Protein AF-A0A4D7C8R8-F1 (afdb_monomer)

Sequence (177 aa):
MAETTAHTQTPHAAHPAFLGLDAGGWVSFGMLALIGIMLWQKVPAAINKALDGKIARIRASLDEAERLRREAELLKLEMETRAADAKTQAERIVAHARQEAADMVAAAQADLDALLARRTAAAEGRISAAERAAEAEVRAQVVDVAVAAVKSVLSGPGTDQDRLTAQAIGDVDTRLH

Foldseek 3Di:
DDDDPDDDDDPDDFDDDDPNDTPVRVVVVVVVVVVVVCVVVVVVVVVVVVVVVVVVVVV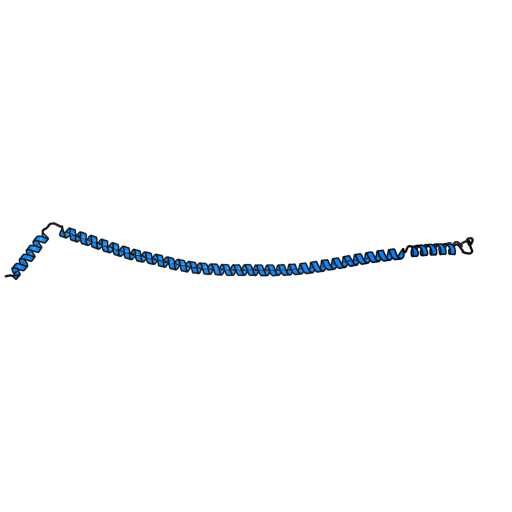VVVVVVVVVVVVVVVVVVVVVVVVVVVVVVVVVVVVVVVVVVVVVVVVVVVVVVVVVVVVVVVVVVVVVVVVVVVVVVVVVVVVVVVVVVVVVVVPPDDDVVVVVVVVVVVVVVVVVD

Radius of gyration: 70.66 Å; Cα contacts (8 Å, |Δi|>4): 10; chains: 1; bounding box: 114×80×186 Å

Solvent-accessible surface area (backbone atoms only — not comparable to full-atom values): 9984 Å² total; per-residue (Å²): 138,86,81,78,85,77,80,84,78,78,81,83,74,87,60,86,50,65,96,82,36,45,70,68,52,54,52,49,49,52,50,50,51,50,52,50,50,39,60,72,69,36,49,70,58,54,52,50,52,53,51,51,54,48,52,51,51,52,49,52,51,48,55,51,50,50,48,52,49,52,52,49,53,50,51,50,52,52,49,53,51,50,51,54,50,51,51,54,49,50,53,49,50,54,52,49,52,51,50,52,51,51,52,50,51,53,51,51,49,54,50,47,52,54,50,49,53,52,51,49,55,53,49,53,52,50,50,56,50,51,51,55,49,50,54,50,50,53,52,50,52,52,51,51,50,50,51,51,50,53,51,52,62,72,69,43,87,70,61,63,64,58,49,52,50,52,50,55,52,49,57,50,55,68,71,75,110

pLDDT: mean 85.5, std 15.72, range [42.34, 98.06]

Organism: NCBI:txid1763828

Mean predicted aligned error: 16.59 Å

Secondary structure (DSSP, 8-state):
-----------------BTTB-HHHHHHHHHHHHHHHHHHTTHHHHHHHHHHHHHHHHHHHHHHHHHHHHHHHHHHHHHHHHHHHHHHHHHHHHHHHHHHHHHHHHHHHHHHHHHHHHHHHHHHHHHHHHHHHHHHHHHHHHHHHHHHHHHHHHTS-SHHHHHHHHHHHHHHHHHH-

InterPro domains:
  IPR002146 ATP synthase, F0 complex, subunit b/b', bacterial/chloroplast [MF_01398] (10-156)
  IPR002146 ATP synthase, F0 complex, subunit b/b', bacterial/chloroplast [PF00430] (31-154)

Structure (mmCIF, N/CA/C/O backbone):
data_AF-A0A4D7C8R8-F1
#
_entry.id   AF-A0A4D7C8R8-F1
#
loop_
_atom_site.group_PDB
_atom_site.id
_atom_site.type_symbol
_atom_site.label_atom_id
_atom_site.label_alt_id
_atom_site.label_comp_id
_atom_site.label_asym_id
_atom_site.label_entity_id
_atom_site.label_seq_id
_atom_site.pdbx_PDB_ins_code
_atom_site.Cartn_x
_atom_site.Cartn_y
_atom_site.Cartn_z
_atom_site.occupancy
_atom_site.B_iso_or_equiv
_atom_site.auth_seq_id
_atom_site.auth_comp_id
_atom_site.auth_asym_id
_atom_site.auth_atom_id
_atom_site.pdbx_PDB_model_num
ATOM 1 N N . MET A 1 1 ? 20.150 46.838 -84.572 1.00 42.34 1 MET A N 1
ATOM 2 C CA . MET A 1 1 ? 21.594 46.826 -84.272 1.00 42.34 1 MET A CA 1
ATOM 3 C C . MET A 1 1 ? 21.873 45.510 -83.581 1.00 42.34 1 MET A C 1
ATOM 5 O O . MET A 1 1 ? 21.340 45.276 -82.506 1.00 42.34 1 MET A O 1
ATOM 9 N N . ALA A 1 2 ? 22.522 44.607 -84.307 1.00 45.38 2 ALA A N 1
ATOM 10 C CA . ALA A 1 2 ? 22.886 43.276 -83.854 1.00 45.38 2 ALA A CA 1
ATOM 11 C C . ALA A 1 2 ? 24.282 43.346 -83.245 1.00 45.38 2 ALA A C 1
ATOM 13 O O . ALA A 1 2 ? 25.146 43.953 -83.862 1.00 45.38 2 ALA A O 1
ATOM 14 N N . GLU A 1 3 ? 24.492 42.693 -82.108 1.00 44.50 3 GLU A N 1
ATOM 15 C CA . GLU A 1 3 ? 25.807 42.201 -81.697 1.00 44.50 3 GLU A CA 1
ATOM 16 C C . GLU A 1 3 ? 25.586 40.939 -80.856 1.00 44.50 3 GLU A C 1
ATOM 18 O O . GLU A 1 3 ? 25.454 40.948 -79.635 1.00 44.50 3 GLU A O 1
ATOM 23 N N . THR A 1 4 ? 25.450 39.827 -81.577 1.00 47.53 4 THR A N 1
ATOM 24 C CA . THR A 1 4 ? 25.663 38.479 -81.062 1.00 47.53 4 THR A CA 1
ATOM 25 C C . THR A 1 4 ? 27.159 38.336 -80.816 1.00 47.53 4 THR A C 1
ATOM 27 O O . THR A 1 4 ? 27.953 38.407 -81.752 1.00 47.53 4 THR A O 1
ATOM 30 N N . THR A 1 5 ? 27.548 38.147 -79.560 1.00 48.16 5 THR A N 1
ATOM 31 C CA . THR A 1 5 ? 28.912 37.795 -79.170 1.00 48.16 5 THR A CA 1
ATOM 32 C C . THR A 1 5 ? 29.301 36.472 -79.826 1.00 48.16 5 THR A C 1
ATOM 34 O O . THR A 1 5 ? 28.824 35.397 -79.465 1.00 48.16 5 THR A O 1
ATOM 37 N N . ALA A 1 6 ? 30.152 36.574 -80.846 1.00 43.75 6 ALA A N 1
ATOM 38 C CA . ALA A 1 6 ? 30.733 35.449 -81.551 1.00 43.75 6 ALA A CA 1
ATOM 39 C C . ALA A 1 6 ? 31.691 34.700 -80.618 1.00 43.75 6 ALA A C 1
ATOM 41 O O . ALA A 1 6 ? 32.699 35.234 -80.156 1.00 43.75 6 ALA A O 1
ATOM 42 N N . HIS A 1 7 ? 31.361 33.444 -80.344 1.00 46.50 7 HIS A N 1
ATOM 43 C CA . HIS A 1 7 ? 32.251 32.511 -79.679 1.00 46.50 7 HIS A CA 1
ATOM 44 C C . HIS A 1 7 ? 33.374 32.158 -80.663 1.00 46.50 7 HIS A C 1
ATOM 46 O O . HIS A 1 7 ? 33.159 31.421 -81.624 1.00 46.50 7 HIS A O 1
ATOM 52 N N . THR A 1 8 ? 34.566 32.720 -80.463 1.00 44.12 8 THR A N 1
ATOM 53 C CA . THR A 1 8 ? 35.746 32.377 -81.264 1.00 44.12 8 THR A CA 1
ATOM 54 C C . THR A 1 8 ? 36.105 30.917 -81.014 1.00 44.12 8 THR A C 1
ATOM 56 O O . THR A 1 8 ? 36.588 30.553 -79.943 1.00 44.12 8 THR A O 1
ATOM 59 N N . GLN A 1 9 ? 35.822 30.074 -82.001 1.00 47.81 9 GLN A N 1
ATOM 60 C CA . GLN A 1 9 ? 36.209 28.673 -82.032 1.00 47.81 9 GLN A CA 1
ATOM 61 C C . GLN A 1 9 ? 37.638 28.612 -82.586 1.00 47.81 9 GLN A C 1
ATOM 63 O O . GLN A 1 9 ? 37.871 28.856 -83.770 1.00 47.81 9 GLN A O 1
ATOM 68 N N . THR A 1 10 ? 38.615 28.383 -81.711 1.00 48.53 10 THR A N 1
ATOM 69 C CA . THR A 1 10 ? 40.026 28.268 -82.097 1.00 48.53 10 THR A CA 1
ATOM 70 C C . THR A 1 10 ? 40.228 26.972 -82.891 1.00 48.53 10 THR A C 1
ATOM 72 O O . THR A 1 10 ? 39.828 25.912 -82.405 1.00 48.53 10 THR A O 1
ATOM 75 N N . PRO A 1 11 ? 40.841 27.005 -84.088 1.00 45.22 11 PRO A N 1
ATOM 76 C CA . PRO A 1 11 ? 41.115 25.795 -84.853 1.00 45.22 11 PRO A CA 1
ATOM 77 C C . PRO A 1 11 ? 42.110 24.916 -84.087 1.00 45.22 11 PRO A C 1
ATOM 79 O O . PRO A 1 11 ? 43.206 25.357 -83.738 1.00 45.22 11 PRO A O 1
ATOM 82 N N . HIS A 1 12 ? 41.716 23.671 -83.809 1.00 48.88 12 HIS A N 1
ATOM 83 C CA . HIS A 1 12 ? 42.579 22.674 -83.183 1.00 48.88 12 HIS A CA 1
ATOM 84 C C . HIS A 1 12 ? 43.778 22.391 -84.096 1.00 48.88 12 HIS A C 1
ATOM 86 O O . HIS A 1 12 ? 43.640 21.793 -85.162 1.00 48.88 12 HIS A O 1
ATOM 92 N N . ALA A 1 13 ? 44.957 22.857 -83.686 1.00 47.69 13 ALA A N 1
ATOM 93 C CA . ALA A 1 13 ? 46.211 22.573 -84.362 1.00 47.69 13 ALA A CA 1
ATOM 94 C C . ALA A 1 13 ? 46.504 21.063 -84.309 1.00 47.69 13 ALA A C 1
ATOM 96 O O . ALA A 1 13 ? 46.451 20.447 -83.244 1.00 47.69 13 ALA A O 1
ATOM 97 N N . ALA A 1 14 ? 46.822 20.469 -85.461 1.00 52.91 14 ALA A N 1
ATOM 98 C CA . ALA A 1 14 ? 47.277 19.088 -85.551 1.00 52.91 14 ALA A CA 1
ATOM 99 C C . ALA A 1 14 ? 48.644 18.956 -84.857 1.00 52.91 14 ALA A C 1
ATOM 101 O O . ALA A 1 14 ? 49.670 19.395 -85.377 1.00 52.91 14 ALA A O 1
ATOM 102 N N . HIS A 1 15 ? 48.644 18.388 -83.653 1.00 56.12 15 HIS A N 1
ATOM 103 C CA . HIS A 1 15 ? 49.862 18.065 -82.915 1.00 56.12 15 HIS A CA 1
ATOM 104 C C . HIS A 1 15 ? 50.584 16.873 -83.572 1.00 56.12 15 HIS A C 1
ATOM 106 O O . HIS A 1 15 ? 49.914 15.982 -84.101 1.00 56.12 15 HIS A O 1
ATOM 112 N N . PRO A 1 16 ? 51.932 16.826 -83.550 1.00 58.22 16 PRO A N 1
ATOM 113 C CA . PRO A 1 16 ? 52.688 15.737 -84.159 1.00 58.22 16 PRO A CA 1
ATOM 114 C C . PRO A 1 16 ? 52.306 14.407 -83.503 1.00 58.22 16 PRO A C 1
ATOM 116 O O . PRO A 1 16 ? 52.505 14.216 -82.304 1.00 58.22 16 PRO A O 1
ATOM 119 N N . ALA A 1 17 ? 51.740 13.501 -84.300 1.00 59.34 17 ALA A N 1
ATOM 120 C CA . ALA A 1 17 ? 51.384 12.163 -83.858 1.00 59.34 17 ALA A CA 1
ATOM 121 C C . ALA A 1 17 ? 52.661 11.391 -83.499 1.00 59.34 17 ALA A C 1
ATOM 123 O O . ALA A 1 17 ? 53.477 11.067 -84.364 1.00 59.34 17 ALA A O 1
ATOM 124 N N . PHE A 1 18 ? 52.848 11.099 -82.215 1.00 57.72 18 PHE A N 1
ATOM 125 C CA . PHE A 1 18 ? 53.910 10.217 -81.748 1.00 57.72 18 PHE A CA 1
ATOM 126 C C . PHE A 1 18 ? 53.407 8.771 -81.869 1.00 57.72 18 PHE A C 1
ATOM 128 O O . PHE A 1 18 ? 52.324 8.457 -81.381 1.00 57.72 18 PHE A O 1
ATOM 135 N N . LEU A 1 19 ? 54.153 7.898 -82.561 1.00 62.56 19 LEU A N 1
ATOM 136 C CA . LEU A 1 19 ? 53.776 6.490 -82.815 1.00 62.56 19 LEU A CA 1
ATOM 137 C C . LEU A 1 19 ? 52.444 6.277 -83.583 1.00 62.56 19 LEU A C 1
ATOM 139 O O . LEU A 1 19 ? 51.850 5.206 -83.500 1.00 62.56 19 LEU A O 1
ATOM 143 N N . GLY A 1 20 ? 51.987 7.261 -84.370 1.00 67.06 20 GLY A N 1
ATOM 144 C CA . GLY A 1 20 ? 50.791 7.135 -85.224 1.00 67.06 20 GLY A CA 1
ATOM 145 C C . GLY A 1 20 ? 49.453 7.416 -84.528 1.00 67.06 20 GLY A C 1
ATOM 146 O O . GLY A 1 20 ? 48.406 7.273 -85.154 1.00 67.06 20 GLY A O 1
ATOM 147 N N . LEU A 1 21 ? 49.480 7.848 -83.264 1.00 68.19 21 LEU A N 1
ATOM 148 C CA . LEU A 1 21 ? 48.308 8.284 -82.505 1.00 68.19 21 LEU A CA 1
ATOM 149 C C . LEU A 1 21 ? 48.343 9.804 -82.314 1.00 68.19 21 LEU A C 1
ATOM 151 O O . LEU A 1 21 ? 49.397 10.385 -82.052 1.00 68.19 21 LEU A O 1
ATOM 155 N N . ASP A 1 22 ? 47.190 10.450 -82.462 1.00 75.56 22 ASP A N 1
ATOM 156 C CA . ASP A 1 22 ? 47.034 11.880 -82.209 1.00 75.56 22 ASP A CA 1
ATOM 157 C C . ASP A 1 22 ? 47.009 12.183 -80.695 1.00 75.56 22 ASP A C 1
ATOM 159 O O . ASP A 1 22 ? 47.026 11.288 -79.842 1.00 75.56 22 ASP A O 1
ATOM 163 N N . ALA A 1 23 ? 46.955 13.469 -80.337 1.00 76.69 23 ALA A N 1
ATOM 164 C CA . ALA A 1 23 ? 46.866 13.887 -78.937 1.00 76.69 23 ALA A CA 1
ATOM 165 C C . ALA A 1 23 ? 45.631 13.291 -78.223 1.00 76.69 23 ALA A C 1
ATOM 167 O O . ALA A 1 23 ? 45.721 12.921 -77.051 1.00 76.69 23 ALA A O 1
ATOM 168 N N . GLY A 1 24 ? 44.502 13.137 -78.929 1.00 81.44 24 GLY A N 1
ATOM 169 C CA . GLY A 1 24 ? 43.296 12.496 -78.403 1.00 81.44 24 GLY A CA 1
ATOM 170 C C . GLY A 1 24 ? 43.495 11.012 -78.078 1.00 81.44 24 GLY A C 1
ATOM 171 O O . GLY A 1 24 ? 43.033 10.543 -77.034 1.00 81.44 24 GLY A O 1
ATOM 172 N N . GLY A 1 25 ? 44.236 10.278 -78.911 1.00 81.88 25 GLY A N 1
ATOM 173 C CA . GLY A 1 25 ? 44.579 8.873 -78.699 1.00 81.88 25 GLY A CA 1
ATOM 174 C C . GLY A 1 25 ? 45.418 8.643 -77.441 1.00 81.88 25 GLY A C 1
ATOM 175 O O . GLY A 1 25 ? 45.140 7.718 -76.676 1.00 81.88 25 GLY A O 1
ATOM 176 N N . TRP A 1 26 ? 46.387 9.517 -77.159 1.00 81.81 26 TRP A N 1
ATOM 177 C CA . TRP A 1 26 ? 47.219 9.410 -75.952 1.00 81.81 26 TRP A CA 1
ATOM 178 C C . TRP A 1 26 ? 46.481 9.797 -74.667 1.00 81.81 26 TRP A C 1
ATOM 180 O O . TRP A 1 26 ? 46.642 9.133 -73.641 1.00 81.81 26 TRP A O 1
ATOM 190 N N . VAL A 1 27 ? 45.587 10.789 -74.729 1.00 85.38 27 VAL A N 1
ATOM 191 C CA . VAL A 1 27 ? 44.668 11.107 -73.619 1.00 85.38 27 VAL A CA 1
ATOM 192 C C . VAL A 1 27 ? 43.708 9.945 -73.356 1.00 85.38 27 VAL A C 1
ATOM 194 O O . VAL A 1 27 ? 43.498 9.568 -72.204 1.00 85.38 27 VAL A O 1
ATOM 197 N N . SER A 1 28 ? 43.173 9.330 -74.412 1.00 85.62 28 SER A N 1
ATOM 198 C CA . SER A 1 28 ? 42.280 8.173 -74.300 1.00 85.62 28 SER A CA 1
ATOM 199 C C . SER A 1 28 ? 42.998 6.962 -73.704 1.00 85.62 28 SER A C 1
ATOM 201 O O . SER A 1 28 ? 42.444 6.308 -72.825 1.00 85.62 28 SER A O 1
ATOM 203 N N . PHE A 1 29 ? 44.246 6.696 -74.103 1.00 87.88 29 PHE A N 1
ATOM 204 C CA . PHE A 1 29 ? 45.073 5.636 -73.517 1.00 87.88 29 PHE A CA 1
ATOM 205 C C . PHE A 1 29 ? 45.392 5.902 -72.038 1.00 87.88 29 PHE A C 1
ATOM 207 O O . PHE A 1 29 ? 45.261 5.000 -71.214 1.00 87.88 29 PHE A O 1
ATOM 214 N N . GLY A 1 30 ? 45.735 7.144 -71.676 1.00 87.88 30 GLY A N 1
ATOM 215 C CA . GLY A 1 30 ? 45.930 7.552 -70.282 1.00 87.88 30 GLY A CA 1
ATOM 216 C C . GLY A 1 30 ? 44.664 7.387 -69.433 1.00 87.88 30 GLY A C 1
ATOM 217 O O . GLY A 1 30 ? 44.728 6.854 -68.325 1.00 87.88 30 GLY A O 1
ATOM 218 N N . MET A 1 31 ? 43.498 7.757 -69.972 1.00 89.88 31 MET A N 1
ATOM 219 C CA . MET A 1 31 ? 42.199 7.537 -69.329 1.00 89.88 31 MET A CA 1
ATOM 220 C C . MET A 1 31 ? 41.905 6.039 -69.161 1.00 89.88 31 MET A C 1
ATOM 222 O O . MET A 1 31 ? 41.491 5.606 -68.087 1.00 89.88 31 MET A O 1
ATOM 226 N N . LEU A 1 32 ? 42.162 5.226 -70.190 1.00 91.56 32 LEU A N 1
ATOM 227 C CA . LEU A 1 32 ? 41.952 3.779 -70.140 1.00 91.56 32 LEU A CA 1
ATOM 228 C C . LEU A 1 32 ? 42.874 3.109 -69.113 1.00 91.56 32 LEU A C 1
ATOM 230 O O . LEU A 1 32 ? 42.428 2.249 -68.357 1.00 91.56 32 LEU A O 1
ATOM 234 N N . ALA A 1 33 ? 44.140 3.529 -69.050 1.00 89.88 33 ALA A N 1
ATOM 235 C CA . ALA A 1 33 ? 45.103 3.058 -68.062 1.00 89.88 33 ALA A CA 1
ATOM 236 C C . ALA A 1 33 ? 44.681 3.445 -66.635 1.00 89.88 33 ALA A C 1
ATOM 238 O O . ALA A 1 33 ? 44.727 2.602 -65.742 1.00 89.88 33 ALA A O 1
ATOM 239 N N . LEU A 1 34 ? 44.193 4.673 -66.419 1.00 89.12 34 LEU A N 1
ATOM 240 C CA . LEU A 1 34 ? 43.654 5.117 -65.128 1.00 89.12 34 LEU A CA 1
ATOM 241 C C . LEU A 1 34 ? 42.436 4.284 -64.702 1.00 89.12 34 LEU A C 1
ATOM 243 O O . LEU A 1 34 ? 42.379 3.815 -63.564 1.00 89.12 34 LEU A O 1
ATOM 247 N N . ILE A 1 35 ? 41.487 4.058 -65.615 1.00 88.94 35 ILE A N 1
ATOM 248 C CA . ILE A 1 35 ? 40.308 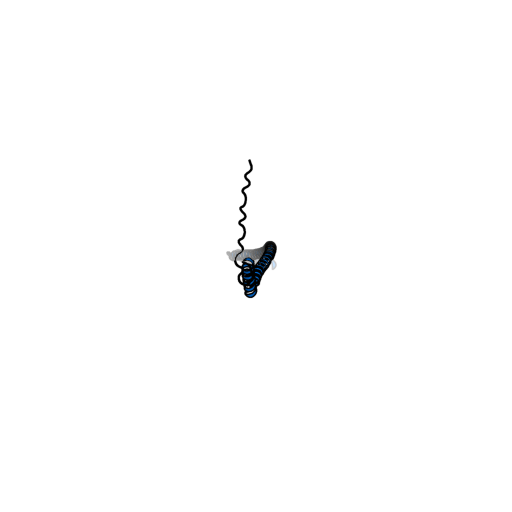3.217 -65.366 1.00 88.94 35 ILE A CA 1
ATOM 249 C C . ILE A 1 35 ? 40.741 1.775 -65.068 1.00 88.94 35 ILE A C 1
ATOM 251 O O . ILE A 1 35 ? 40.261 1.179 -64.104 1.00 88.94 35 ILE A O 1
ATOM 255 N N . GLY A 1 36 ? 41.690 1.228 -65.831 1.00 89.00 36 GLY A N 1
ATOM 256 C CA . GLY A 1 36 ? 42.255 -0.102 -65.605 1.00 89.00 36 GLY A CA 1
ATOM 257 C C . GLY A 1 36 ? 42.899 -0.238 -64.223 1.00 89.00 36 GLY A C 1
ATOM 258 O O . GLY A 1 36 ? 42.615 -1.197 -63.505 1.00 89.00 36 GLY A O 1
ATOM 259 N N . ILE A 1 37 ? 43.690 0.753 -63.800 1.00 87.19 37 ILE A N 1
ATOM 260 C CA . ILE A 1 37 ? 44.302 0.792 -62.464 1.00 87.19 37 ILE A CA 1
ATOM 261 C C . ILE A 1 37 ? 43.231 0.932 -61.370 1.00 87.19 37 ILE A C 1
ATOM 263 O O . ILE A 1 37 ? 43.312 0.234 -60.360 1.00 87.19 37 ILE A O 1
ATOM 267 N N . MET A 1 38 ? 42.197 1.761 -61.558 1.00 87.12 38 MET A N 1
ATOM 268 C CA . MET A 1 38 ? 41.074 1.884 -60.612 1.00 87.12 38 MET A CA 1
ATOM 269 C C . MET A 1 38 ? 40.299 0.574 -60.441 1.00 87.12 38 MET A C 1
ATOM 271 O O . MET A 1 38 ? 39.908 0.225 -59.322 1.00 87.12 38 MET A O 1
ATOM 275 N N . LEU A 1 39 ? 40.072 -0.153 -61.538 1.00 85.50 39 LEU A N 1
ATOM 276 C CA . LEU A 1 39 ? 39.431 -1.465 -61.510 1.00 85.50 39 LEU A CA 1
ATOM 277 C C . LEU A 1 39 ? 40.330 -2.498 -60.826 1.00 85.50 39 LEU A C 1
ATOM 279 O O . LEU A 1 39 ? 39.844 -3.278 -60.004 1.00 85.50 39 LEU A O 1
ATOM 283 N N . TRP A 1 40 ? 41.640 -2.465 -61.087 1.00 83.19 40 TRP A N 1
ATOM 284 C CA . TRP A 1 40 ? 42.586 -3.393 -60.469 1.00 83.19 40 TRP A CA 1
ATOM 285 C C . TRP A 1 40 ? 42.744 -3.151 -58.962 1.00 83.19 40 TRP A C 1
ATOM 287 O O . TRP A 1 40 ? 42.716 -4.103 -58.182 1.00 83.19 40 TRP A O 1
ATOM 297 N N . GLN A 1 41 ? 42.782 -1.884 -58.534 1.00 84.75 41 GLN A N 1
ATOM 298 C CA . GLN A 1 41 ? 42.745 -1.487 -57.120 1.00 84.75 41 GLN A CA 1
ATOM 299 C C . GLN A 1 41 ? 41.355 -1.603 -56.473 1.00 84.75 41 GLN A C 1
ATOM 301 O O . GLN A 1 41 ? 41.199 -1.290 -55.294 1.00 84.75 41 GLN A O 1
ATOM 306 N N . LYS A 1 42 ? 40.340 -2.089 -57.201 1.00 85.31 42 LYS A N 1
ATOM 307 C CA . LYS A 1 42 ? 38.993 -2.349 -56.672 1.00 85.31 42 LYS A CA 1
ATOM 308 C C . LYS A 1 42 ? 38.310 -1.124 -56.043 1.00 85.31 42 LYS A C 1
ATOM 310 O O . LYS A 1 42 ? 37.443 -1.278 -55.180 1.00 85.31 42 LYS A O 1
ATOM 315 N N . VAL A 1 43 ? 38.627 0.086 -56.503 1.00 84.75 43 VAL A N 1
ATOM 316 C CA . VAL A 1 43 ? 38.004 1.331 -56.017 1.00 84.75 43 VAL A CA 1
ATOM 317 C C . VAL A 1 43 ? 36.463 1.285 -56.047 1.00 84.75 43 VAL A C 1
ATOM 319 O O . VAL A 1 43 ? 35.855 1.577 -55.015 1.00 84.75 43 VAL A O 1
ATOM 322 N N . PRO A 1 44 ? 35.789 0.849 -57.137 1.00 85.75 44 PRO A N 1
ATOM 323 C CA . PRO A 1 44 ? 34.324 0.758 -57.134 1.00 85.75 44 PRO A CA 1
ATOM 324 C C . PRO A 1 44 ? 33.780 -0.262 -56.119 1.00 85.75 44 PRO A C 1
ATOM 326 O O . PRO A 1 44 ? 32.739 -0.029 -55.507 1.00 85.75 44 PRO A O 1
ATOM 329 N N . ALA A 1 45 ? 34.496 -1.363 -55.868 1.00 88.38 45 ALA A N 1
ATOM 330 C CA . ALA A 1 45 ? 34.079 -2.351 -54.872 1.00 88.38 45 ALA A CA 1
ATOM 331 C C . ALA A 1 45 ? 34.207 -1.814 -53.434 1.00 88.38 45 ALA A C 1
ATOM 333 O O . ALA A 1 45 ? 33.366 -2.120 -52.590 1.00 88.38 45 ALA A O 1
ATOM 334 N N . ALA A 1 46 ? 35.221 -0.989 -53.150 1.00 87.62 46 ALA A N 1
ATOM 335 C CA . ALA A 1 46 ? 35.379 -0.341 -51.848 1.00 87.62 46 ALA A CA 1
ATOM 336 C C . ALA A 1 46 ? 34.236 0.646 -51.554 1.00 87.62 46 ALA A C 1
ATOM 338 O O . ALA A 1 46 ? 33.722 0.675 -50.434 1.00 87.62 46 ALA A O 1
ATOM 339 N N . ILE A 1 47 ? 33.797 1.404 -52.565 1.00 88.19 47 ILE A N 1
ATOM 340 C CA . ILE A 1 47 ? 32.654 2.322 -52.458 1.00 88.19 47 ILE A CA 1
ATOM 341 C C . ILE A 1 47 ? 31.364 1.539 -52.194 1.00 88.19 47 ILE A C 1
ATOM 343 O O . ILE A 1 47 ? 30.662 1.847 -51.231 1.00 88.19 47 ILE A O 1
ATOM 347 N N . ASN A 1 48 ? 31.091 0.485 -52.971 1.00 89.75 48 ASN A N 1
ATOM 348 C CA . ASN A 1 48 ? 29.914 -0.363 -52.757 1.00 89.75 48 ASN A CA 1
ATOM 349 C C . ASN A 1 48 ? 29.905 -0.965 -51.345 1.00 89.75 48 ASN A C 1
ATOM 351 O O . ASN A 1 48 ? 28.918 -0.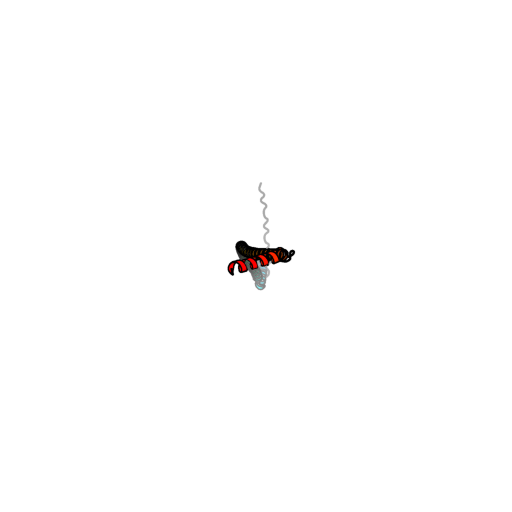829 -50.630 1.00 89.75 48 ASN A O 1
ATOM 355 N N . LYS A 1 49 ? 31.040 -1.502 -50.876 1.00 91.75 49 LYS A N 1
ATOM 356 C CA . LYS A 1 49 ? 31.164 -2.042 -49.514 1.00 91.75 49 LYS A CA 1
ATOM 357 C C . LYS A 1 49 ? 30.911 -0.987 -48.430 1.00 91.75 49 LYS A C 1
ATOM 359 O O . LYS A 1 49 ? 30.321 -1.295 -47.395 1.00 91.75 49 LYS A O 1
ATOM 364 N N . ALA A 1 50 ? 31.358 0.252 -48.632 1.00 89.88 50 ALA A N 1
ATOM 365 C CA . ALA A 1 50 ? 31.108 1.339 -47.688 1.00 89.88 50 ALA A CA 1
ATOM 366 C C . ALA A 1 50 ? 29.623 1.740 -47.647 1.00 89.88 50 ALA A C 1
ATOM 368 O O . ALA A 1 50 ? 29.100 2.014 -46.563 1.00 89.88 50 ALA A O 1
ATOM 369 N N . LEU A 1 51 ? 28.944 1.752 -48.799 1.00 92.38 51 LEU A N 1
ATOM 370 C CA . LEU A 1 51 ? 27.500 1.982 -48.896 1.00 92.38 51 LEU A CA 1
ATOM 371 C C . LEU A 1 51 ? 26.720 0.845 -48.229 1.00 92.38 51 LEU A C 1
ATOM 373 O O . LEU A 1 51 ? 25.891 1.119 -47.361 1.00 92.38 51 LEU A O 1
ATOM 377 N N . ASP A 1 52 ? 27.055 -0.409 -48.528 1.00 92.81 52 ASP A N 1
ATOM 378 C CA . ASP A 1 52 ? 26.447 -1.587 -47.901 1.00 92.81 52 ASP A CA 1
ATOM 379 C C . ASP A 1 52 ? 26.640 -1.572 -46.381 1.00 92.81 52 ASP A C 1
ATOM 381 O O . ASP A 1 52 ? 25.700 -1.801 -45.623 1.00 92.81 52 ASP A O 1
ATOM 385 N N . GLY A 1 53 ? 27.833 -1.201 -45.906 1.00 93.50 53 GLY A N 1
ATOM 386 C CA . GLY A 1 53 ? 28.117 -1.050 -44.480 1.00 93.50 53 GLY A CA 1
ATOM 387 C C . GLY A 1 53 ? 27.347 0.095 -43.806 1.00 93.50 53 GLY A C 1
ATOM 388 O O . GLY A 1 53 ? 27.099 0.044 -42.600 1.00 93.50 53 GLY A O 1
ATOM 389 N N . LYS A 1 54 ? 26.956 1.144 -44.541 1.00 93.62 54 LYS A N 1
ATOM 390 C CA . LYS A 1 54 ? 26.040 2.178 -44.027 1.00 93.62 54 LYS A CA 1
ATOM 391 C C . LYS A 1 54 ? 24.604 1.665 -43.987 1.00 93.62 54 LYS A C 1
ATOM 393 O O . LYS A 1 54 ? 23.949 1.834 -42.966 1.00 93.62 54 LYS A O 1
ATOM 398 N N . ILE A 1 55 ? 24.144 1.002 -45.047 1.00 94.19 55 ILE A N 1
ATOM 399 C CA . ILE A 1 55 ? 22.799 0.413 -45.117 1.00 94.19 55 ILE A CA 1
ATOM 400 C C . ILE A 1 55 ? 22.608 -0.609 -43.992 1.00 94.19 55 ILE A C 1
ATOM 402 O O . ILE A 1 55 ? 21.603 -0.557 -43.290 1.00 94.19 55 ILE A O 1
ATOM 406 N N . ALA A 1 56 ? 23.586 -1.490 -43.770 1.00 95.38 56 ALA A N 1
ATOM 407 C CA . ALA A 1 56 ? 23.550 -2.480 -42.697 1.00 95.38 56 ALA A CA 1
ATOM 408 C C . ALA A 1 56 ? 23.464 -1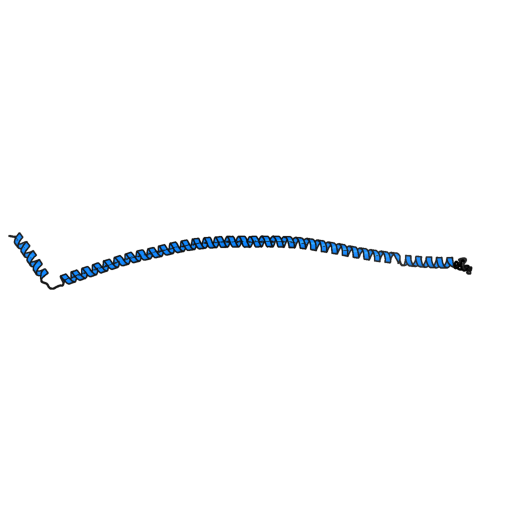.828 -41.309 1.00 95.38 56 ALA A C 1
ATOM 410 O O . ALA A 1 56 ? 22.656 -2.249 -40.488 1.00 95.38 56 ALA A O 1
ATOM 411 N N . ARG A 1 57 ? 24.239 -0.761 -41.063 1.00 94.69 57 ARG A N 1
ATOM 412 C CA . ARG A 1 57 ? 24.169 -0.004 -39.802 1.00 94.69 57 ARG A CA 1
ATOM 413 C C . ARG A 1 57 ? 22.821 0.679 -39.601 1.00 94.69 57 ARG A C 1
ATOM 415 O O . ARG A 1 57 ? 22.280 0.612 -38.505 1.00 94.69 57 ARG A O 1
ATOM 422 N N . ILE A 1 58 ? 22.272 1.300 -40.645 1.00 94.25 58 ILE A N 1
ATOM 423 C CA . ILE A 1 58 ? 20.957 1.950 -40.577 1.00 94.25 58 ILE A CA 1
ATOM 424 C C . ILE A 1 58 ? 19.873 0.912 -40.283 1.00 94.25 58 ILE A C 1
ATOM 426 O O . ILE A 1 58 ? 19.078 1.122 -39.373 1.00 94.25 58 ILE A O 1
ATOM 430 N N . ARG A 1 59 ? 19.878 -0.227 -40.987 1.00 95.25 59 ARG A N 1
ATOM 431 C CA . ARG A 1 59 ? 18.943 -1.331 -40.727 1.00 95.25 59 ARG A CA 1
ATOM 432 C C . ARG A 1 59 ? 19.038 -1.819 -39.285 1.00 95.25 59 ARG A C 1
ATOM 434 O O . ARG A 1 59 ? 18.029 -1.820 -38.602 1.00 95.25 59 ARG A O 1
ATOM 441 N N . ALA A 1 60 ? 20.246 -2.100 -38.797 1.00 96.31 60 ALA A N 1
ATOM 442 C CA . ALA A 1 60 ? 20.446 -2.518 -37.411 1.00 96.31 60 ALA A CA 1
ATOM 443 C C . ALA A 1 60 ? 19.910 -1.484 -36.401 1.00 96.31 60 ALA A C 1
ATOM 445 O O . ALA A 1 60 ? 19.240 -1.856 -35.444 1.00 96.31 60 ALA A O 1
ATOM 446 N N . SER A 1 61 ? 20.145 -0.186 -36.635 1.00 93.25 61 SER A N 1
ATOM 447 C CA . SER A 1 61 ? 19.626 0.873 -35.758 1.00 93.25 61 SER A CA 1
ATOM 448 C C . SER A 1 61 ? 18.102 1.020 -35.813 1.00 93.25 61 SER A C 1
ATOM 450 O O . SER A 1 61 ? 17.487 1.328 -34.795 1.00 93.25 61 SER A O 1
ATOM 452 N N . LEU A 1 62 ? 17.486 0.789 -36.979 1.00 95.44 62 LEU A N 1
ATOM 453 C CA . LEU A 1 62 ? 16.031 0.800 -37.135 1.00 95.44 62 LEU A CA 1
ATOM 454 C C . LEU A 1 62 ? 15.405 -0.409 -36.435 1.00 95.44 62 LEU A C 1
ATOM 456 O O . LEU A 1 62 ? 14.460 -0.229 -35.675 1.00 95.44 62 LEU A O 1
ATOM 460 N N . ASP A 1 63 ? 15.974 -1.602 -36.611 1.00 96.31 63 ASP A N 1
ATOM 461 C CA . ASP A 1 63 ? 15.513 -2.826 -35.948 1.00 96.31 63 ASP A CA 1
ATOM 462 C C . ASP A 1 63 ? 15.608 -2.699 -34.420 1.00 96.31 63 ASP A C 1
ATOM 464 O O . ASP A 1 63 ? 14.692 -3.092 -33.691 1.00 96.31 63 ASP A O 1
ATOM 468 N N . GLU A 1 64 ? 16.696 -2.109 -33.917 1.00 95.25 64 GLU A N 1
ATOM 469 C CA . GLU A 1 64 ? 16.876 -1.847 -32.492 1.00 95.25 64 GLU A CA 1
ATOM 470 C C . GLU A 1 64 ? 15.889 -0.796 -31.972 1.00 95.25 64 GLU A C 1
ATOM 472 O O . GLU A 1 64 ? 15.279 -1.007 -30.923 1.00 95.25 64 GLU A O 1
ATOM 477 N N . ALA A 1 65 ? 15.668 0.293 -32.712 1.00 95.12 65 ALA A N 1
ATOM 478 C CA . ALA A 1 65 ? 14.685 1.311 -32.351 1.00 95.12 65 ALA A CA 1
ATOM 479 C C . ALA A 1 65 ? 13.256 0.748 -32.338 1.00 95.12 65 ALA A C 1
ATOM 481 O O . ALA A 1 65 ? 12.483 1.034 -31.422 1.00 95.12 65 ALA A O 1
ATOM 482 N N . GLU A 1 66 ? 12.903 -0.089 -33.314 1.00 95.25 66 GLU A N 1
ATOM 483 C CA . GLU A 1 66 ? 11.621 -0.785 -33.343 1.00 95.25 66 GLU A CA 1
ATOM 484 C C . GLU A 1 66 ? 11.472 -1.765 -32.180 1.00 95.25 66 GLU A C 1
ATOM 486 O O . GLU A 1 66 ? 10.411 -1.817 -31.557 1.00 95.25 66 GLU A O 1
ATOM 491 N N . ARG A 1 67 ? 12.522 -2.532 -31.858 1.00 96.56 67 ARG A N 1
ATOM 492 C CA . ARG A 1 67 ? 12.528 -3.419 -30.688 1.00 96.56 67 ARG A CA 1
ATOM 493 C C . ARG A 1 67 ? 12.300 -2.618 -29.411 1.00 96.56 67 ARG A C 1
ATOM 495 O O . ARG A 1 67 ? 11.421 -2.974 -28.634 1.00 96.56 67 ARG A O 1
ATOM 502 N N . LEU A 1 68 ? 13.033 -1.522 -29.230 1.00 95.12 68 LEU A N 1
ATOM 503 C CA . LEU A 1 68 ? 12.928 -0.674 -28.047 1.00 95.12 68 LEU A CA 1
ATOM 504 C C . LEU A 1 68 ? 11.537 -0.041 -27.932 1.00 95.12 68 LEU A C 1
ATOM 506 O O . LEU A 1 68 ? 10.979 0.042 -26.841 1.00 95.12 68 LEU A O 1
ATOM 510 N N . ARG A 1 69 ? 10.944 0.354 -29.063 1.00 95.56 69 ARG A N 1
ATOM 511 C CA . ARG A 1 69 ? 9.574 0.864 -29.109 1.00 95.56 69 ARG A CA 1
ATOM 512 C C . ARG A 1 69 ? 8.554 -0.207 -28.729 1.00 95.56 69 ARG A C 1
ATOM 514 O O . ARG A 1 69 ? 7.690 0.073 -27.908 1.00 95.56 69 ARG A O 1
ATOM 521 N N . ARG A 1 70 ? 8.676 -1.427 -29.263 1.00 96.12 70 ARG A N 1
ATOM 522 C CA . ARG A 1 70 ? 7.811 -2.557 -28.883 1.00 96.12 70 ARG A CA 1
ATOM 523 C C . ARG A 1 70 ? 7.938 -2.880 -27.394 1.00 96.12 70 ARG A C 1
ATOM 525 O O . ARG A 1 70 ? 6.929 -3.066 -26.728 1.00 96.12 70 ARG A O 1
ATOM 532 N N . GLU A 1 71 ? 9.155 -2.895 -26.858 1.00 94.50 71 GLU A N 1
ATOM 533 C CA . GLU A 1 71 ? 9.401 -3.116 -25.427 1.00 94.50 71 GLU A CA 1
ATOM 534 C C . GLU A 1 71 ? 8.806 -2.004 -24.560 1.00 94.50 71 GLU A C 1
ATOM 536 O O . GLU A 1 71 ? 8.184 -2.293 -23.541 1.00 94.50 71 GLU A O 1
ATOM 541 N N . ALA A 1 72 ? 8.920 -0.742 -24.978 1.00 95.94 72 ALA A N 1
ATOM 542 C CA . ALA A 1 72 ? 8.307 0.381 -24.277 1.00 95.94 72 ALA A CA 1
ATOM 543 C C . ALA A 1 72 ? 6.771 0.328 -24.315 1.00 95.94 72 ALA A C 1
ATOM 545 O O . ALA A 1 72 ? 6.123 0.610 -23.310 1.00 95.94 72 ALA A O 1
ATOM 546 N N . GLU A 1 73 ? 6.181 -0.047 -25.453 1.00 95.31 73 GLU A N 1
ATOM 547 C CA . GLU A 1 73 ? 4.732 -0.218 -25.600 1.00 95.31 73 GLU A CA 1
ATOM 548 C C . GLU A 1 73 ? 4.215 -1.376 -24.727 1.00 95.31 73 GLU A C 1
ATOM 550 O O . GLU A 1 73 ? 3.218 -1.206 -24.024 1.00 95.31 73 GLU A O 1
ATOM 555 N N . LEU A 1 74 ? 4.931 -2.507 -24.685 1.00 96.06 74 LEU A N 1
ATOM 556 C CA . LEU A 1 74 ? 4.621 -3.632 -23.797 1.00 96.06 74 LEU A CA 1
ATOM 557 C C . LEU A 1 74 ? 4.734 -3.244 -22.321 1.00 96.06 74 LEU A C 1
ATOM 559 O O . LEU A 1 74 ? 3.814 -3.507 -21.550 1.00 96.06 74 LEU A O 1
ATOM 563 N N . LEU A 1 75 ? 5.823 -2.574 -21.936 1.00 94.81 75 LEU A N 1
ATOM 564 C CA . LEU A 1 75 ? 6.036 -2.122 -20.563 1.00 94.81 75 LEU A CA 1
ATOM 565 C C . LEU A 1 75 ? 4.957 -1.125 -20.136 1.00 94.81 75 LEU A C 1
ATOM 567 O O . LEU A 1 75 ? 4.464 -1.189 -19.013 1.00 94.81 75 LEU A O 1
ATOM 571 N N . LYS A 1 76 ? 4.563 -0.210 -21.027 1.00 95.25 76 LYS A N 1
ATOM 572 C CA . LYS A 1 76 ? 3.483 0.738 -20.756 1.00 95.25 76 LYS A CA 1
ATOM 573 C C . LYS A 1 76 ? 2.171 0.003 -20.484 1.00 95.25 76 LYS A C 1
ATOM 575 O O . LYS A 1 76 ? 1.525 0.293 -19.481 1.00 95.25 76 LYS A O 1
ATOM 580 N N . LEU A 1 77 ? 1.810 -0.953 -21.340 1.00 96.25 77 LEU A N 1
ATOM 581 C CA . LEU A 1 77 ? 0.587 -1.733 -21.175 1.00 96.25 77 LEU A CA 1
ATOM 582 C C . LEU A 1 77 ? 0.615 -2.539 -19.868 1.00 96.25 77 LEU A C 1
ATOM 584 O O . LEU A 1 77 ? -0.354 -2.525 -19.116 1.00 96.25 77 LEU A O 1
ATOM 588 N N . GLU A 1 78 ? 1.750 -3.166 -19.552 1.00 94.94 78 GLU A N 1
ATOM 589 C CA . GLU A 1 78 ? 1.945 -3.913 -18.309 1.00 94.94 78 GLU A CA 1
ATOM 590 C C . GLU A 1 78 ? 1.798 -3.017 -17.068 1.00 94.94 78 GLU A C 1
ATOM 592 O O . GLU A 1 78 ? 1.168 -3.411 -16.083 1.00 94.94 78 GLU A O 1
ATOM 597 N N . MET A 1 79 ? 2.336 -1.796 -17.104 1.00 94.06 79 MET A N 1
ATOM 598 C CA . MET A 1 79 ? 2.203 -0.834 -16.007 1.00 94.06 79 MET A CA 1
ATOM 599 C C . MET A 1 79 ? 0.770 -0.322 -15.861 1.00 94.06 79 MET A C 1
ATOM 601 O O . MET A 1 79 ? 0.294 -0.191 -14.735 1.00 94.06 79 MET A O 1
ATOM 605 N N . GLU A 1 80 ? 0.060 -0.079 -16.964 1.00 95.25 80 GLU A N 1
ATOM 606 C CA . GLU A 1 80 ? -1.360 0.291 -16.938 1.00 95.25 80 GLU A CA 1
ATOM 607 C C . GLU A 1 80 ? -2.214 -0.833 -16.336 1.00 95.25 80 GLU A C 1
ATOM 609 O O . GLU A 1 80 ? -3.023 -0.574 -15.441 1.00 95.25 80 GLU A O 1
ATOM 614 N N . THR A 1 81 ? -1.980 -2.090 -16.736 1.00 95.81 81 THR A N 1
ATOM 615 C CA . THR A 1 81 ? -2.675 -3.245 -16.148 1.00 95.81 81 THR A CA 1
ATOM 616 C C . THR A 1 81 ? -2.340 -3.413 -14.670 1.00 95.81 81 THR A C 1
ATOM 618 O O . THR A 1 81 ? -3.242 -3.538 -13.846 1.00 95.81 81 THR A O 1
ATOM 621 N N . ARG A 1 82 ? -1.057 -3.310 -14.294 1.00 93.94 82 ARG A N 1
ATOM 622 C CA . ARG A 1 82 ? -0.622 -3.422 -12.894 1.00 93.94 82 ARG A CA 1
ATOM 623 C C . ARG A 1 82 ? -1.198 -2.311 -12.026 1.00 93.94 82 ARG A C 1
ATOM 625 O O . ARG A 1 82 ? -1.565 -2.568 -10.885 1.00 93.94 82 ARG A O 1
ATOM 632 N N . ALA A 1 83 ? -1.298 -1.089 -12.544 1.00 94.44 83 ALA A N 1
ATOM 633 C CA . ALA A 1 83 ? -1.902 0.027 -11.826 1.00 94.44 83 ALA A CA 1
ATOM 634 C C . ALA A 1 83 ? -3.410 -0.185 -11.608 1.00 94.44 83 ALA A C 1
ATOM 636 O O . ALA A 1 83 ? -3.910 0.068 -10.509 1.00 94.44 83 ALA A O 1
ATOM 637 N N . ALA A 1 84 ? -4.130 -0.678 -12.621 1.00 95.56 84 ALA A N 1
ATOM 638 C CA . ALA A 1 84 ? -5.551 -1.006 -12.507 1.00 95.56 84 ALA A CA 1
ATOM 639 C C . ALA A 1 84 ? -5.802 -2.152 -11.509 1.00 95.56 84 ALA A C 1
ATOM 641 O O . ALA A 1 84 ? -6.690 -2.053 -10.653 1.00 95.56 84 ALA A O 1
ATOM 642 N N . ASP A 1 85 ? -4.977 -3.198 -11.560 1.00 95.69 85 ASP A N 1
ATOM 643 C CA . ASP A 1 85 ? -5.042 -4.332 -10.638 1.00 95.69 85 ASP A CA 1
ATOM 644 C C . ASP A 1 85 ? -4.721 -3.908 -9.204 1.00 95.69 85 ASP A C 1
ATOM 646 O O . ASP A 1 85 ? -5.454 -4.260 -8.278 1.00 95.69 85 ASP A O 1
ATOM 650 N N . ALA A 1 86 ? -3.678 -3.094 -9.010 1.00 95.88 86 ALA A N 1
ATOM 651 C CA . ALA A 1 86 ? -3.303 -2.563 -7.702 1.00 95.88 86 ALA A CA 1
ATOM 652 C C . ALA A 1 86 ? -4.420 -1.703 -7.100 1.00 95.88 86 ALA A C 1
ATOM 654 O O . ALA A 1 86 ? -4.734 -1.844 -5.917 1.00 95.88 86 ALA A O 1
ATOM 655 N N . LYS A 1 87 ? -5.070 -0.854 -7.909 1.00 95.12 87 LYS A N 1
ATOM 656 C CA . LYS A 1 87 ? -6.225 -0.063 -7.467 1.00 95.12 87 LYS A CA 1
ATOM 657 C C . LYS A 1 87 ? -7.380 -0.967 -7.029 1.00 95.12 87 LYS A C 1
ATOM 659 O O . LYS A 1 87 ? -7.895 -0.807 -5.927 1.00 95.12 87 LYS A O 1
ATOM 664 N N . THR A 1 88 ? -7.732 -1.955 -7.848 1.00 96.81 88 THR A N 1
ATOM 665 C CA . THR A 1 88 ? -8.802 -2.917 -7.537 1.00 96.81 88 THR A CA 1
ATOM 666 C C . THR A 1 88 ? -8.473 -3.739 -6.288 1.00 96.81 88 THR A C 1
ATOM 668 O O . THR A 1 88 ? -9.337 -4.027 -5.462 1.00 96.81 88 THR A O 1
ATOM 671 N N . GLN A 1 89 ? -7.211 -4.132 -6.109 1.00 96.25 89 GLN A N 1
ATOM 672 C CA . GLN A 1 89 ? -6.758 -4.841 -4.918 1.00 96.25 89 GLN A CA 1
ATOM 673 C C . GLN A 1 89 ? -6.835 -3.957 -3.671 1.00 96.25 89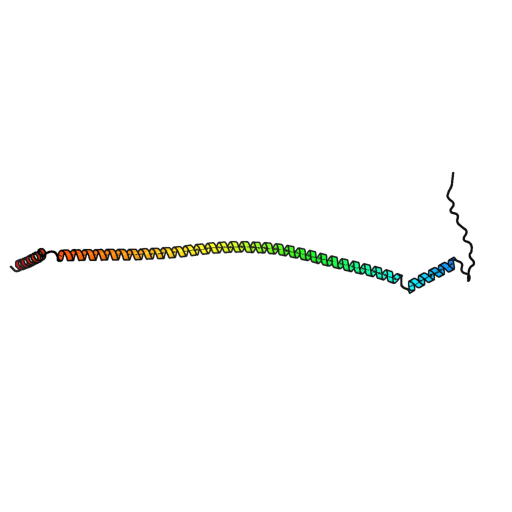 GLN A C 1
ATOM 675 O O . GLN A 1 89 ? -7.327 -4.422 -2.647 1.00 96.25 89 GLN A O 1
ATOM 680 N N . ALA A 1 90 ? -6.419 -2.693 -3.756 1.00 96.00 90 ALA A N 1
ATOM 681 C CA . ALA A 1 90 ? -6.535 -1.742 -2.657 1.00 96.00 90 ALA A CA 1
ATOM 682 C C . ALA A 1 90 ? -8.001 -1.510 -2.260 1.00 96.00 90 ALA A C 1
ATOM 684 O O . ALA A 1 90 ? -8.330 -1.563 -1.077 1.00 96.00 90 ALA A O 1
ATOM 685 N N . GLU A 1 91 ? -8.897 -1.333 -3.235 1.00 96.44 91 GLU A N 1
ATOM 686 C CA . GLU A 1 91 ? -10.338 -1.206 -2.989 1.00 96.44 91 GLU A CA 1
ATOM 687 C C . GLU A 1 91 ? -10.905 -2.452 -2.295 1.00 96.44 91 GLU A C 1
ATOM 689 O O . GLU A 1 91 ? -11.632 -2.325 -1.307 1.00 96.44 91 GLU A O 1
ATOM 694 N N . ARG A 1 92 ? -10.511 -3.658 -2.733 1.00 97.06 92 ARG A N 1
ATOM 695 C CA . ARG A 1 92 ? -10.892 -4.916 -2.070 1.00 97.06 92 ARG A CA 1
ATOM 696 C C . ARG A 1 92 ? -10.366 -5.011 -0.640 1.00 97.06 92 ARG A C 1
ATOM 698 O O . ARG A 1 92 ? -11.122 -5.410 0.238 1.00 97.06 92 ARG A O 1
ATOM 705 N N . ILE A 1 93 ? -9.111 -4.632 -0.394 1.00 97.00 93 ILE A N 1
ATOM 706 C CA . ILE A 1 93 ? -8.517 -4.637 0.953 1.00 97.00 93 ILE A CA 1
ATOM 707 C C . ILE A 1 93 ? -9.287 -3.688 1.872 1.00 97.00 93 ILE A C 1
ATOM 709 O O . ILE A 1 93 ? -9.640 -4.065 2.984 1.00 97.00 93 ILE A O 1
ATOM 713 N N . VAL A 1 94 ? -9.592 -2.474 1.407 1.00 97.50 94 VAL A N 1
ATOM 714 C CA . VAL A 1 94 ? -10.340 -1.491 2.202 1.00 97.50 94 VAL A CA 1
ATOM 715 C C . VAL A 1 94 ? -11.765 -1.970 2.475 1.00 97.50 94 VAL A C 1
ATOM 717 O O . VAL A 1 94 ? -12.247 -1.822 3.597 1.00 97.50 94 VAL A O 1
ATOM 720 N N . ALA A 1 95 ? -12.443 -2.547 1.482 1.00 97.38 95 ALA A N 1
ATOM 721 C CA . ALA A 1 95 ? -13.781 -3.102 1.662 1.00 97.38 95 ALA A CA 1
ATOM 722 C C . ALA A 1 95 ? -13.781 -4.254 2.681 1.00 97.38 95 ALA A C 1
ATOM 724 O O . ALA A 1 95 ? -14.588 -4.241 3.608 1.00 97.38 95 ALA A O 1
ATOM 725 N N . HIS A 1 96 ? -12.833 -5.187 2.557 1.00 97.38 96 HIS A N 1
ATOM 726 C CA . HIS A 1 96 ? -12.671 -6.307 3.482 1.00 97.38 96 HIS A CA 1
ATOM 727 C C . HIS A 1 96 ? -12.377 -5.831 4.904 1.00 97.38 96 HIS A C 1
ATOM 729 O O . HIS A 1 96 ? -13.077 -6.214 5.831 1.00 97.38 96 HIS A O 1
ATOM 735 N N . ALA A 1 97 ? -11.418 -4.917 5.075 1.00 96.94 97 ALA A N 1
ATOM 736 C CA . ALA A 1 97 ? -11.063 -4.378 6.384 1.00 96.94 97 ALA A CA 1
ATOM 737 C C . ALA A 1 97 ? -12.237 -3.644 7.052 1.00 96.94 97 ALA A C 1
ATOM 739 O O . ALA A 1 97 ? -12.405 -3.716 8.266 1.00 96.94 97 ALA A O 1
ATOM 740 N N . ARG A 1 98 ? -13.074 -2.941 6.274 1.00 97.44 98 ARG A N 1
ATOM 741 C CA . ARG A 1 98 ? -14.294 -2.307 6.799 1.00 97.44 98 ARG A CA 1
ATOM 742 C C . ARG A 1 98 ? -15.324 -3.334 7.250 1.00 97.44 98 ARG A C 1
ATOM 744 O O . ARG A 1 98 ? -15.950 -3.124 8.284 1.00 97.44 98 ARG A O 1
ATOM 751 N N . GLN A 1 99 ? -15.500 -4.406 6.482 1.00 97.94 99 GLN A N 1
ATOM 752 C CA . GLN A 1 99 ? -16.408 -5.488 6.841 1.00 97.94 99 GLN A CA 1
ATOM 753 C C . GLN A 1 99 ? -15.923 -6.210 8.103 1.00 97.94 99 GLN A C 1
ATOM 755 O O . GLN A 1 99 ? -16.675 -6.303 9.065 1.00 97.94 99 GLN A O 1
ATOM 760 N N . GLU A 1 100 ? -14.647 -6.598 8.159 1.00 97.19 100 GLU A N 1
ATOM 761 C CA . GLU A 1 100 ? -14.047 -7.215 9.347 1.00 97.19 100 GLU A CA 1
ATOM 762 C C . GLU A 1 100 ? -14.143 -6.309 10.575 1.00 97.19 100 GLU A C 1
ATOM 764 O O . GLU A 1 100 ? -14.482 -6.777 11.658 1.00 97.19 100 GLU A O 1
ATOM 769 N N . ALA A 1 101 ? -13.898 -5.004 10.427 1.00 97.31 101 ALA A N 1
ATOM 770 C CA . ALA A 1 101 ? -14.047 -4.060 11.529 1.00 97.31 101 ALA A CA 1
ATOM 771 C C . ALA A 1 101 ? -15.500 -3.980 12.025 1.00 97.31 101 ALA A C 1
ATOM 773 O O . ALA A 1 101 ? -15.727 -3.935 13.233 1.00 97.31 101 ALA A O 1
ATOM 774 N N . ALA A 1 102 ? -16.482 -3.976 11.118 1.00 97.31 102 ALA A N 1
ATOM 775 C CA . ALA A 1 102 ? -17.895 -3.985 11.488 1.00 97.31 102 ALA A CA 1
ATOM 776 C C . ALA A 1 102 ? -18.274 -5.280 12.225 1.00 97.31 102 ALA A C 1
ATOM 778 O O . ALA A 1 102 ? -18.915 -5.217 13.275 1.00 97.31 102 ALA A O 1
ATOM 779 N N . ASP A 1 103 ? -17.811 -6.427 11.729 1.00 97.75 103 ASP A N 1
ATOM 780 C CA . ASP A 1 103 ? -18.052 -7.735 12.338 1.00 97.75 103 ASP A CA 1
ATOM 781 C C . ASP A 1 103 ? -17.385 -7.838 13.720 1.00 97.75 103 ASP A C 1
ATOM 783 O O . ASP A 1 103 ? -18.002 -8.307 14.677 1.00 97.75 103 ASP A O 1
ATOM 787 N N . MET A 1 104 ? -16.160 -7.324 13.869 1.00 97.12 104 MET A N 1
ATOM 788 C CA . MET A 1 104 ? -15.463 -7.250 15.157 1.00 97.12 104 MET A CA 1
ATOM 789 C C . MET A 1 104 ? -16.196 -6.365 16.164 1.00 97.12 104 MET A C 1
ATOM 791 O O . MET A 1 104 ? -16.286 -6.727 17.335 1.00 97.12 104 MET A O 1
ATOM 795 N N . VAL A 1 105 ? -16.716 -5.211 15.737 1.00 97.56 105 VAL A N 1
ATOM 796 C CA . VAL A 1 105 ? -17.490 -4.324 16.617 1.00 97.56 105 VAL A CA 1
ATOM 797 C C . VAL A 1 105 ? -18.788 -5.000 17.051 1.00 97.56 105 VAL A C 1
ATOM 799 O O . VAL A 1 105 ? -19.115 -4.956 18.235 1.00 97.56 105 VAL A O 1
ATOM 802 N N . ALA A 1 106 ? -19.497 -5.658 16.132 1.00 97.75 106 ALA A N 1
ATOM 803 C CA . ALA A 1 106 ? -20.720 -6.389 16.452 1.00 97.75 106 ALA A CA 1
ATOM 804 C C . ALA A 1 106 ? -20.453 -7.548 17.429 1.00 97.75 106 ALA A C 1
ATOM 806 O O . ALA A 1 106 ? -21.169 -7.699 18.419 1.00 97.75 106 ALA A O 1
ATOM 807 N N . ALA A 1 107 ? -19.389 -8.323 17.201 1.00 97.06 107 ALA A N 1
ATOM 808 C CA . ALA A 1 107 ? -18.972 -9.394 18.104 1.00 97.06 107 ALA A CA 1
ATOM 809 C C . ALA A 1 107 ? -18.581 -8.852 19.489 1.00 97.06 107 ALA A C 1
ATOM 811 O O . ALA A 1 107 ? -19.041 -9.364 20.505 1.00 97.06 107 ALA A O 1
ATOM 812 N N . ALA A 1 108 ? -17.802 -7.768 19.541 1.00 97.44 108 ALA A N 1
ATOM 813 C CA . ALA A 1 108 ? -17.408 -7.134 20.795 1.00 97.44 108 ALA A CA 1
ATOM 814 C C . ALA A 1 108 ? -18.609 -6.585 21.579 1.00 97.44 108 ALA A C 1
ATOM 816 O O . ALA A 1 108 ? -18.633 -6.689 22.803 1.00 97.44 108 ALA A O 1
ATOM 817 N N . GLN A 1 109 ? -19.611 -6.017 20.900 1.00 97.25 109 GLN A N 1
ATOM 818 C CA . GLN A 1 109 ? -20.855 -5.583 21.540 1.00 97.25 109 GLN A CA 1
ATOM 819 C C . GLN A 1 109 ? -21.610 -6.769 22.146 1.00 97.25 109 GLN A C 1
ATOM 821 O O . GLN A 1 109 ? -21.961 -6.719 23.322 1.00 97.25 109 GLN A O 1
ATOM 826 N N . ALA A 1 110 ? -21.781 -7.857 21.391 1.00 97.81 110 ALA A N 1
ATOM 827 C CA . ALA A 1 110 ? -22.443 -9.062 21.887 1.00 97.81 110 ALA A CA 1
ATOM 828 C C . ALA A 1 110 ? -21.715 -9.673 23.101 1.00 97.81 110 ALA A C 1
ATOM 830 O O . ALA A 1 110 ? -22.351 -10.049 24.089 1.00 97.81 110 ALA A O 1
ATOM 831 N N . ASP A 1 111 ? -20.382 -9.720 23.062 1.00 97.19 111 ASP A N 1
ATOM 832 C CA . ASP A 1 111 ? -19.564 -10.205 24.174 1.00 97.19 111 ASP A CA 1
ATOM 833 C C . ASP A 1 111 ? -19.671 -9.292 25.401 1.00 97.19 111 ASP A C 1
ATOM 835 O O . ASP A 1 111 ? -19.782 -9.777 26.530 1.00 97.19 111 ASP A O 1
ATOM 839 N N . LEU A 1 112 ? -19.667 -7.970 25.205 1.00 97.44 112 LEU A N 1
ATOM 840 C CA . LEU A 1 112 ? -19.851 -7.005 26.289 1.00 97.44 112 LEU A CA 1
ATOM 841 C C . LEU A 1 112 ? -21.229 -7.140 26.933 1.00 97.44 112 LEU A C 1
ATOM 843 O O . LEU A 1 112 ? -21.307 -7.170 28.161 1.00 97.44 112 LEU A O 1
ATOM 847 N N . ASP A 1 113 ? -22.289 -7.285 26.142 1.00 97.44 113 ASP A N 1
ATOM 848 C CA . ASP A 1 113 ? -23.646 -7.484 26.652 1.00 97.44 113 ASP A CA 1
ATOM 849 C C . ASP A 1 113 ? -23.746 -8.782 27.464 1.00 97.44 113 ASP A C 1
ATOM 851 O O . ASP A 1 113 ? -24.279 -8.789 28.578 1.00 97.44 113 ASP A O 1
ATOM 855 N N . ALA A 1 114 ? -23.152 -9.873 26.972 1.00 97.50 114 ALA A N 1
ATOM 856 C CA . ALA A 1 114 ? -23.091 -11.140 27.695 1.00 97.50 114 ALA A CA 1
ATOM 857 C C . ALA A 1 114 ? -22.291 -11.027 29.007 1.00 97.50 114 ALA A C 1
ATOM 859 O O . ALA A 1 114 ? -22.698 -11.557 30.050 1.00 97.50 114 ALA A O 1
ATOM 860 N N . LEU A 1 115 ? -21.159 -10.314 28.988 1.00 97.50 115 LEU A N 1
AT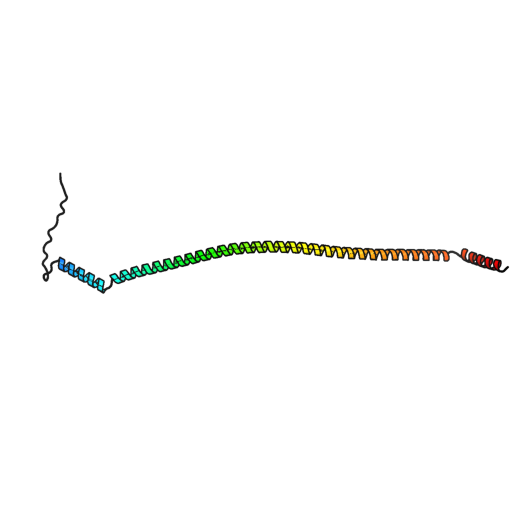OM 861 C CA . LEU A 1 115 ? -20.352 -10.055 30.179 1.00 97.50 115 LEU A CA 1
ATOM 862 C C . LEU A 1 115 ? -21.108 -9.201 31.197 1.00 97.50 115 LEU A C 1
ATOM 864 O O . LEU A 1 115 ? -21.082 -9.529 32.386 1.00 97.50 115 LEU A O 1
ATOM 868 N N . LEU A 1 116 ? -21.785 -8.142 30.752 1.00 98.06 116 LEU A N 1
ATOM 869 C CA . LEU A 1 116 ? -22.599 -7.281 31.605 1.00 98.06 116 LEU A CA 1
ATOM 870 C C . LEU A 1 116 ? -23.745 -8.072 32.230 1.00 98.06 116 LEU A C 1
ATOM 872 O O . LEU A 1 116 ? -23.867 -8.061 33.451 1.00 98.06 116 LEU A O 1
ATOM 876 N N . ALA A 1 117 ? -24.502 -8.843 31.447 1.00 97.50 117 ALA A N 1
ATOM 877 C CA . ALA A 1 117 ? -25.582 -9.686 31.960 1.00 97.50 117 ALA A CA 1
ATOM 878 C C . ALA A 1 117 ? -25.087 -10.654 33.048 1.00 97.50 117 ALA A C 1
ATOM 880 O O . ALA A 1 117 ? -25.669 -10.747 34.132 1.00 97.50 117 ALA A O 1
ATOM 881 N N . ARG A 1 118 ? -23.950 -11.323 32.814 1.00 97.56 118 ARG A N 1
ATOM 882 C CA . ARG A 1 118 ? -23.339 -12.225 33.801 1.00 97.56 118 ARG A CA 1
ATOM 883 C C . ARG A 1 118 ? -22.871 -11.486 35.058 1.00 97.56 118 ARG A C 1
ATOM 885 O O . ARG A 1 118 ? -22.986 -12.020 36.162 1.00 97.56 118 ARG A O 1
ATOM 892 N N . ARG A 1 119 ? -22.307 -10.284 34.911 1.00 97.00 119 ARG A N 1
ATOM 893 C CA . ARG A 1 119 ? -21.854 -9.454 36.040 1.00 97.00 119 ARG A CA 1
ATOM 894 C C . ARG A 1 119 ? -23.029 -8.956 36.872 1.00 97.00 119 ARG A C 1
ATOM 896 O O . ARG A 1 119 ? -22.939 -9.027 38.095 1.00 97.00 119 ARG A O 1
ATOM 903 N N . THR A 1 120 ? -24.110 -8.533 36.227 1.00 97.31 120 THR A N 1
ATOM 904 C CA . THR A 1 120 ? -25.354 -8.120 36.882 1.00 97.31 120 THR A CA 1
ATOM 905 C C . THR A 1 120 ? -25.954 -9.279 37.669 1.00 97.31 120 THR A C 1
ATOM 907 O O . THR A 1 120 ? -26.118 -9.149 38.877 1.00 97.31 120 THR A O 1
ATOM 910 N N . ALA A 1 121 ? -26.128 -10.454 37.055 1.00 97.06 121 ALA A N 1
ATOM 911 C CA . ALA A 1 121 ? -26.652 -11.633 37.750 1.00 97.06 121 ALA A CA 1
ATOM 912 C C . ALA A 1 121 ? -25.785 -12.048 38.956 1.00 97.06 121 ALA A C 1
ATOM 914 O O . ALA A 1 121 ? -26.292 -12.429 40.012 1.00 97.06 121 ALA A O 1
ATOM 915 N N . ALA A 1 122 ? -24.455 -11.947 38.838 1.00 96.62 122 ALA A N 1
ATOM 916 C CA . ALA A 1 122 ? -23.552 -12.220 39.954 1.00 96.62 122 ALA A CA 1
ATOM 917 C C . ALA A 1 122 ? -23.673 -11.181 41.084 1.00 96.62 122 ALA A C 1
ATOM 919 O O . ALA A 1 122 ? -23.559 -11.542 42.256 1.00 96.62 122 ALA A O 1
ATOM 920 N N . ALA A 1 123 ? -23.880 -9.903 40.752 1.00 97.38 123 ALA A N 1
ATOM 921 C CA . ALA A 1 123 ? -24.101 -8.844 41.732 1.00 97.38 123 ALA A CA 1
ATOM 922 C C . ALA A 1 123 ? -25.451 -9.014 42.443 1.00 97.38 123 ALA A C 1
ATOM 924 O O . ALA A 1 123 ? -25.486 -9.007 43.670 1.00 97.38 123 ALA A O 1
ATOM 925 N N . GLU A 1 124 ? -26.526 -9.268 41.696 1.00 97.06 124 GLU A N 1
ATOM 926 C CA . GLU A 1 124 ? -27.859 -9.568 42.233 1.00 97.06 124 GLU A CA 1
ATOM 927 C C . GLU A 1 124 ? -27.827 -10.787 43.162 1.00 97.06 124 GLU A C 1
ATOM 929 O O . GLU A 1 124 ? -28.345 -10.739 44.277 1.00 97.06 124 GLU A O 1
ATOM 934 N N . GLY A 1 125 ? -27.128 -11.856 42.767 1.00 96.88 125 GLY A N 1
ATOM 935 C CA . GLY A 1 125 ? -26.945 -13.035 43.612 1.00 96.88 125 GLY A CA 1
ATOM 936 C C . GLY A 1 125 ? -26.218 -12.732 44.929 1.00 96.88 125 GLY A C 1
ATOM 937 O O . GLY A 1 125 ? -26.584 -13.276 45.972 1.00 96.88 125 GLY A O 1
ATOM 938 N N . ARG A 1 126 ? -25.215 -11.840 44.911 1.00 96.75 126 ARG A N 1
ATOM 939 C CA . ARG A 1 126 ? -24.513 -11.390 46.127 1.00 96.75 126 ARG A CA 1
ATOM 940 C C . ARG A 1 126 ? -25.398 -10.527 47.017 1.00 96.75 126 ARG A C 1
ATOM 942 O O . ARG A 1 126 ? -25.371 -10.729 48.226 1.00 96.75 126 ARG A O 1
ATOM 949 N N . ILE A 1 127 ? -26.172 -9.609 46.435 1.00 96.44 127 ILE A N 1
ATOM 950 C CA . ILE A 1 127 ? -27.128 -8.773 47.173 1.00 96.44 127 ILE A CA 1
ATOM 951 C C . ILE A 1 127 ? -28.150 -9.672 47.867 1.00 96.44 127 ILE A C 1
ATOM 953 O O . ILE A 1 127 ? -28.273 -9.617 49.082 1.00 96.44 127 ILE A O 1
ATOM 957 N N . SER A 1 128 ? -28.766 -10.599 47.133 1.00 97.00 128 SER A N 1
ATOM 958 C CA . SER A 1 128 ? -29.745 -11.534 47.692 1.00 97.00 128 SER A CA 1
ATOM 959 C C . SER A 1 128 ? -29.160 -12.425 48.800 1.00 97.00 128 SER A C 1
ATOM 961 O O . SER A 1 128 ? -29.831 -12.747 49.780 1.00 97.00 128 SER A O 1
ATOM 963 N N . ALA A 1 129 ? -27.896 -12.842 48.675 1.00 96.44 129 ALA A N 1
ATOM 964 C CA . ALA A 1 129 ? -27.214 -13.579 49.737 1.00 96.44 129 ALA A CA 1
ATOM 965 C C . ALA A 1 129 ? -26.951 -12.708 50.979 1.00 96.44 129 ALA A C 1
ATOM 967 O O . ALA A 1 129 ? -27.138 -13.188 52.096 1.00 96.44 129 ALA A O 1
ATOM 968 N N . ALA A 1 130 ? -26.550 -11.448 50.788 1.00 96.69 130 ALA A N 1
ATOM 969 C CA . ALA A 1 130 ? -26.333 -10.494 51.871 1.00 96.69 130 ALA A CA 1
ATOM 970 C C . ALA A 1 130 ? -27.641 -10.127 52.588 1.00 96.69 130 ALA A C 1
ATOM 972 O O . ALA A 1 130 ? -27.657 -10.082 53.812 1.00 96.69 130 ALA A O 1
ATOM 973 N N . GLU A 1 131 ? -28.741 -9.947 51.853 1.00 97.12 131 GLU A N 1
ATOM 974 C CA . GLU A 1 131 ? -30.079 -9.711 52.410 1.00 97.12 131 GLU A CA 1
ATOM 975 C C . GLU A 1 131 ? -30.506 -10.860 53.327 1.00 97.12 131 GLU A C 1
ATOM 977 O O . GLU A 1 131 ? -30.842 -10.628 54.486 1.00 97.12 131 GLU A O 1
ATOM 982 N N . ARG A 1 132 ? -30.391 -12.114 52.864 1.00 96.81 132 ARG A N 1
ATOM 983 C CA . ARG A 1 132 ? -30.702 -13.288 53.699 1.00 96.81 132 ARG A CA 1
ATOM 984 C C . ARG A 1 132 ? -29.830 -13.373 54.951 1.00 96.81 132 ARG A C 1
ATOM 986 O O . ARG A 1 132 ? -30.318 -13.770 56.007 1.00 96.81 132 ARG A O 1
ATOM 993 N N . ALA A 1 133 ? -28.544 -13.041 54.838 1.00 96.50 133 ALA A N 1
ATOM 994 C CA . ALA A 1 133 ? -27.635 -13.033 55.980 1.00 96.50 133 ALA A CA 1
ATOM 995 C C . ALA A 1 133 ? -28.018 -11.942 56.994 1.00 96.50 133 ALA A C 1
ATOM 997 O O . ALA A 1 133 ? -28.105 -12.231 58.185 1.00 96.50 133 ALA A O 1
ATOM 998 N N . ALA A 1 134 ? -28.324 -10.730 56.523 1.00 96.19 134 ALA A N 1
ATOM 999 C CA . ALA A 1 134 ? -28.755 -9.617 57.363 1.00 96.19 134 ALA A CA 1
ATOM 1000 C C . ALA A 1 134 ? -30.095 -9.907 58.062 1.00 96.19 134 ALA A C 1
ATOM 1002 O O . ALA A 1 134 ? -30.233 -9.657 59.256 1.00 96.19 134 ALA A O 1
ATOM 1003 N N . GLU A 1 135 ? -31.070 -10.494 57.361 1.00 96.69 135 GLU A N 1
ATOM 1004 C CA . GLU A 1 135 ? -32.335 -10.928 57.967 1.00 96.69 135 GLU A CA 1
ATOM 1005 C C . GLU A 1 135 ? -32.119 -11.967 59.076 1.00 96.69 135 GLU A C 1
ATOM 1007 O O . GLU A 1 135 ? -32.743 -11.890 60.140 1.00 96.69 135 GLU A O 1
ATOM 1012 N N . ALA A 1 136 ? -31.231 -12.939 58.845 1.00 96.56 136 ALA A N 1
ATOM 1013 C CA . ALA A 1 136 ? -30.888 -13.950 59.839 1.00 96.56 136 ALA A CA 1
ATOM 1014 C C . ALA A 1 136 ? -30.188 -13.334 61.062 1.00 96.56 136 ALA A C 1
ATOM 1016 O O . ALA A 1 136 ? -30.517 -13.695 62.192 1.00 96.56 136 ALA A O 1
ATOM 1017 N N . GLU A 1 137 ? -29.277 -12.383 60.847 1.00 96.31 137 GLU A N 1
ATOM 1018 C CA . GLU A 1 137 ? -28.564 -11.665 61.908 1.00 96.31 137 GLU A CA 1
ATOM 1019 C C . GLU A 1 137 ? -29.514 -10.808 62.757 1.00 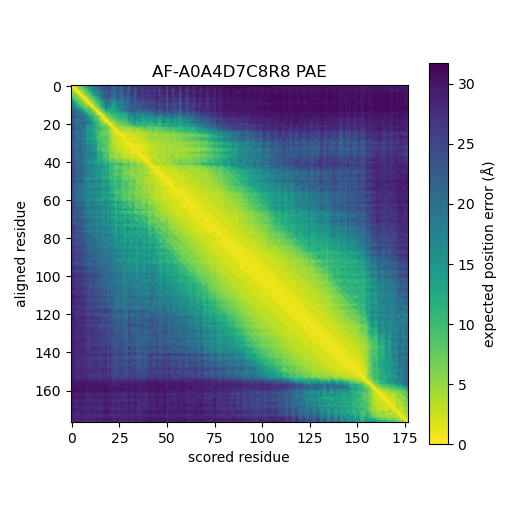96.31 137 GLU A C 1
ATOM 1021 O O . GLU A 1 137 ? -29.498 -10.910 63.984 1.00 96.31 137 GLU A O 1
ATOM 1026 N N . VAL A 1 138 ? -30.428 -10.056 62.131 1.00 97.00 138 VAL A N 1
ATOM 1027 C CA . VAL A 1 138 ? -31.463 -9.287 62.845 1.00 97.00 138 VAL A CA 1
ATOM 1028 C C . VAL A 1 138 ? -32.361 -10.213 63.662 1.00 97.00 138 VAL A C 1
ATOM 1030 O O . VAL A 1 138 ? -32.651 -9.931 64.825 1.00 97.00 138 VAL A O 1
ATOM 1033 N N . ARG A 1 139 ? -32.787 -11.349 63.095 1.00 95.62 139 ARG A N 1
ATOM 1034 C CA . ARG A 1 139 ? -33.601 -12.331 63.825 1.00 95.62 139 ARG A CA 1
ATOM 1035 C C . ARG A 1 139 ? -32.851 -12.892 65.033 1.00 95.62 139 ARG A C 1
ATOM 1037 O O . ARG A 1 139 ? -33.452 -12.995 66.100 1.00 95.62 139 ARG A O 1
ATOM 1044 N N . ALA A 1 1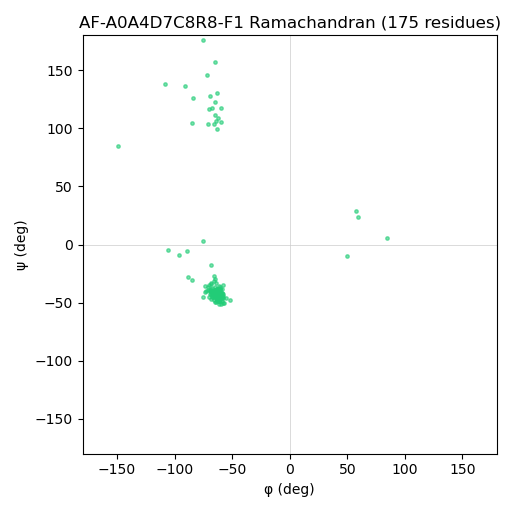40 ? -31.575 -13.242 64.879 1.00 96.19 140 ALA A N 1
ATOM 1045 C CA . ALA A 1 140 ? -30.743 -13.719 65.981 1.00 96.19 140 ALA A CA 1
ATOM 1046 C C . ALA A 1 140 ? -30.622 -12.656 67.084 1.00 96.19 140 ALA A C 1
ATOM 1048 O O . ALA A 1 140 ? -30.891 -12.950 68.245 1.00 96.19 140 ALA A O 1
ATOM 1049 N N . GLN A 1 141 ? -30.358 -11.399 66.714 1.00 95.62 141 GLN A N 1
ATOM 1050 C CA . GLN A 1 141 ? -30.260 -10.292 67.663 1.00 95.62 141 GLN A CA 1
ATOM 1051 C C . GLN A 1 141 ? -31.576 -10.047 68.420 1.00 95.62 141 GLN A C 1
ATOM 1053 O O . GLN A 1 141 ? -31.561 -9.806 69.626 1.00 95.62 141 GLN A O 1
ATOM 1058 N N . VAL A 1 142 ? -32.729 -10.147 67.748 1.00 95.81 142 VAL A N 1
ATOM 1059 C CA . VAL A 1 142 ? -34.047 -10.041 68.399 1.00 95.81 142 VAL A CA 1
ATOM 1060 C C . VAL A 1 142 ? -34.266 -11.179 69.397 1.00 95.81 142 VAL A C 1
ATOM 1062 O O . VAL A 1 142 ? -34.766 -10.932 70.495 1.00 95.81 142 VAL A O 1
ATOM 1065 N N . VAL A 1 143 ? -33.880 -12.411 69.049 1.00 95.62 143 VAL A N 1
ATOM 1066 C CA . VAL A 1 143 ? -33.959 -13.560 69.965 1.00 95.62 143 VAL A CA 1
ATOM 1067 C C . VAL A 1 143 ? -33.064 -13.337 71.184 1.00 95.62 143 VAL A C 1
ATOM 1069 O O . VAL A 1 143 ? -33.534 -13.514 72.306 1.00 95.62 143 VAL A O 1
ATOM 1072 N N . ASP A 1 144 ? -31.829 -12.877 70.993 1.00 95.00 144 ASP A N 1
ATOM 1073 C CA . ASP A 1 144 ? -30.894 -12.608 72.089 1.00 95.00 144 ASP A CA 1
ATOM 1074 C C . ASP A 1 144 ? -31.411 -11.511 73.030 1.00 95.00 144 ASP A C 1
ATOM 1076 O O . ASP A 1 144 ? -31.379 -11.674 74.253 1.00 95.00 144 ASP A O 1
ATOM 1080 N N . VAL A 1 145 ? -31.957 -10.417 72.482 1.00 94.75 145 VAL A N 1
ATOM 1081 C CA . VAL A 1 145 ? -32.574 -9.336 73.271 1.00 94.75 145 VAL A CA 1
ATOM 1082 C C . VAL A 1 145 ? -33.801 -9.843 74.030 1.00 94.75 145 VAL A C 1
ATOM 1084 O O . VAL A 1 145 ? -33.957 -9.529 75.211 1.00 94.75 145 VAL A O 1
ATOM 1087 N N . ALA A 1 146 ? -34.654 -10.655 73.399 1.00 93.31 146 ALA A N 1
ATOM 1088 C CA . ALA A 1 146 ? -35.818 -11.243 74.056 1.00 93.31 146 ALA A CA 1
ATOM 1089 C C . ALA A 1 146 ? -35.404 -12.176 75.206 1.00 93.31 146 ALA A C 1
ATOM 1091 O O . ALA A 1 146 ? -35.926 -12.055 76.313 1.00 93.31 146 ALA A O 1
ATOM 1092 N N . VAL A 1 147 ? -34.423 -13.058 74.987 1.00 92.94 147 VAL A N 1
ATOM 1093 C CA . VAL A 1 147 ? -33.884 -13.956 76.021 1.00 92.94 147 VAL A CA 1
ATOM 1094 C C . VAL A 1 147 ? -33.254 -13.160 77.165 1.00 92.94 147 VAL A C 1
ATOM 1096 O O . VAL A 1 147 ? -33.501 -13.469 78.333 1.00 92.94 147 VAL A O 1
ATOM 1099 N N . ALA A 1 148 ? -32.486 -12.110 76.863 1.00 91.00 148 ALA A N 1
ATOM 1100 C CA . ALA A 1 148 ? -31.905 -11.227 77.870 1.00 91.00 148 ALA A CA 1
ATOM 1101 C C . ALA A 1 148 ? -32.983 -10.506 78.697 1.00 91.00 148 ALA A C 1
ATOM 1103 O O . ALA A 1 148 ? -32.876 -10.450 79.924 1.00 91.00 148 ALA A O 1
ATOM 1104 N N . ALA A 1 149 ? -34.048 -10.018 78.052 1.00 88.88 149 ALA A N 1
ATOM 1105 C CA . ALA A 1 149 ? -35.180 -9.393 78.727 1.00 88.88 149 ALA A CA 1
ATOM 1106 C C . ALA A 1 149 ? -35.909 -10.389 79.644 1.00 88.88 149 ALA A C 1
ATOM 1108 O O . ALA A 1 149 ? -36.095 -10.088 80.824 1.00 88.88 149 ALA A O 1
ATOM 1109 N N . VAL A 1 150 ? -36.230 -11.601 79.169 1.00 88.50 150 VAL A N 1
ATOM 1110 C CA . VAL A 1 150 ? -36.839 -12.655 80.006 1.00 88.50 150 VAL A CA 1
ATOM 1111 C C . VAL A 1 150 ? -35.942 -12.998 81.192 1.00 88.50 150 VAL A C 1
ATOM 1113 O O . VAL A 1 150 ? -36.423 -13.066 82.322 1.00 88.50 150 VAL A O 1
ATOM 1116 N N . LYS A 1 151 ? -34.631 -13.153 80.971 1.00 87.31 151 LYS A N 1
ATOM 1117 C CA . LYS A 1 151 ? -33.664 -13.413 82.043 1.00 87.31 151 LYS A CA 1
ATOM 1118 C C . LYS A 1 151 ? -33.645 -12.284 83.076 1.00 87.31 151 LYS A C 1
ATOM 1120 O O . LYS A 1 151 ? -33.596 -12.577 84.268 1.00 87.31 151 LYS A O 1
ATOM 1125 N N . SER A 1 152 ? -33.708 -11.019 82.650 1.00 84.94 152 SER A N 1
ATOM 1126 C CA . SER A 1 152 ? -33.765 -9.869 83.565 1.00 84.94 152 SER A CA 1
ATOM 1127 C C . SER A 1 152 ? -35.045 -9.835 84.403 1.00 84.94 152 SER A C 1
ATOM 1129 O O . SER A 1 152 ? -34.968 -9.556 85.595 1.00 84.94 152 SER A O 1
ATOM 1131 N N . VAL A 1 153 ? -36.195 -10.192 83.818 1.00 82.56 153 VAL A N 1
ATOM 1132 C CA . VAL A 1 153 ? -37.475 -10.285 84.536 1.00 82.56 153 VAL A CA 1
ATOM 1133 C C . VAL A 1 153 ? -37.438 -11.430 85.548 1.00 82.56 153 VAL A C 1
ATOM 1135 O O . VAL A 1 153 ? -37.801 -11.224 86.701 1.00 82.56 153 VAL A O 1
ATOM 1138 N N . LEU A 1 154 ? -36.925 -12.605 85.161 1.00 75.69 154 LEU A N 1
ATOM 1139 C CA . LEU A 1 154 ? -36.763 -13.753 86.066 1.00 75.69 154 LEU A CA 1
ATOM 1140 C C . LEU A 1 154 ? -35.755 -13.500 87.200 1.00 75.69 154 LEU A C 1
ATOM 1142 O O . LEU A 1 154 ? -35.880 -14.095 88.262 1.00 75.69 154 LEU A O 1
ATOM 1146 N N . SER A 1 155 ? -34.747 -12.652 86.973 1.00 74.50 155 SER A N 1
ATOM 1147 C CA . SER A 1 155 ? -33.719 -12.309 87.971 1.00 74.50 155 SER A CA 1
ATOM 1148 C C . SER A 1 155 ? -34.103 -11.103 88.841 1.00 74.50 155 SER A C 1
ATOM 1150 O O . SER A 1 155 ? -33.364 -10.754 89.762 1.00 74.50 155 SER A O 1
ATOM 1152 N N . GLY A 1 156 ? -35.223 -10.438 88.535 1.00 66.00 156 GLY A N 1
ATOM 1153 C CA . GLY A 1 156 ? -35.793 -9.367 89.348 1.00 66.00 156 GLY A CA 1
ATOM 1154 C C . GLY A 1 156 ? -36.260 -9.887 90.715 1.00 66.00 156 GLY A C 1
ATOM 1155 O O . GLY A 1 156 ? -36.489 -11.084 90.876 1.00 66.00 156 GLY A O 1
ATOM 1156 N N . PRO A 1 157 ? -36.373 -9.018 91.732 1.00 58.81 157 PRO A N 1
ATOM 1157 C CA . PRO A 1 157 ? -36.511 -9.438 93.124 1.00 58.81 157 PRO A CA 1
ATOM 1158 C C . PRO A 1 157 ? -37.797 -10.242 93.391 1.00 58.81 157 PRO A C 1
ATOM 1160 O O . PRO A 1 157 ? -38.859 -9.661 93.564 1.00 58.81 157 PRO A O 1
ATOM 1163 N N . GLY A 1 158 ? -37.667 -11.574 93.435 1.00 59.03 158 GLY A N 1
ATOM 1164 C CA . GLY A 1 158 ? -38.184 -12.551 94.416 1.00 59.03 158 GLY A CA 1
ATOM 1165 C C . GLY A 1 158 ? -39.654 -12.582 94.862 1.00 59.03 158 GLY A C 1
ATO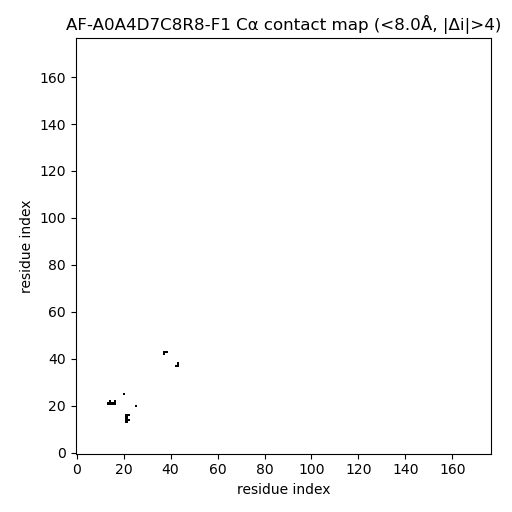M 1166 O O . GLY A 1 158 ? -40.026 -13.531 95.541 1.00 59.03 158 GLY A O 1
ATOM 1167 N N . THR A 1 159 ? -40.508 -11.615 94.536 1.00 56.69 159 THR A N 1
ATOM 1168 C CA . THR A 1 159 ? -41.857 -11.535 95.124 1.00 56.69 159 THR A CA 1
ATOM 1169 C C . THR A 1 159 ? -42.909 -12.329 94.357 1.00 56.69 159 THR A C 1
ATOM 1171 O O . THR A 1 159 ? -43.858 -12.818 94.965 1.00 56.69 159 THR A O 1
ATOM 1174 N N . ASP A 1 160 ? -42.745 -12.518 93.046 1.00 63.12 160 ASP A N 1
ATOM 1175 C CA . ASP A 1 160 ? -43.718 -13.271 92.245 1.00 63.12 160 ASP A CA 1
ATOM 1176 C C . ASP A 1 160 ? -43.491 -14.786 92.281 1.00 63.12 160 ASP A C 1
ATOM 1178 O O . ASP A 1 160 ? -44.456 -15.542 92.227 1.00 63.12 160 ASP A O 1
ATOM 1182 N N . GLN A 1 161 ? -42.252 -15.261 92.429 1.00 67.12 161 GLN A N 1
ATOM 1183 C CA . GLN A 1 161 ? -41.961 -16.699 92.400 1.00 67.12 161 GLN A CA 1
ATOM 1184 C C . GLN A 1 161 ? -42.446 -17.414 93.670 1.00 67.12 161 GLN A C 1
ATOM 1186 O O . GLN A 1 161 ? -43.064 -18.471 93.558 1.00 67.12 161 GLN A O 1
ATOM 1191 N N . ASP A 1 162 ? -42.283 -16.784 94.839 1.00 66.31 162 ASP A N 1
ATOM 1192 C CA . ASP A 1 162 ? -42.860 -17.244 96.112 1.00 66.31 162 ASP A CA 1
ATOM 1193 C C . ASP A 1 162 ? -44.394 -17.131 96.140 1.00 66.31 162 ASP A C 1
ATOM 1195 O O . ASP A 1 162 ? -45.084 -17.966 96.726 1.00 66.31 162 ASP A O 1
ATOM 1199 N N . ARG A 1 163 ? -44.970 -16.124 95.469 1.00 67.31 163 ARG A N 1
ATOM 1200 C CA . ARG A 1 163 ? -46.429 -15.972 95.353 1.00 67.31 163 ARG A CA 1
ATOM 1201 C C . ARG A 1 163 ? -47.044 -17.032 94.436 1.00 67.31 163 ARG A C 1
ATOM 1203 O O . ARG A 1 163 ? -48.119 -17.547 94.738 1.00 67.31 163 ARG A O 1
ATOM 1210 N N . LEU A 1 164 ? -46.377 -17.369 93.332 1.00 70.81 164 LEU A N 1
ATOM 1211 C CA . LEU A 1 164 ? -46.821 -18.395 92.384 1.00 70.81 164 LEU A CA 1
ATOM 1212 C C . LEU A 1 164 ? -46.692 -19.810 92.969 1.00 70.81 164 LEU A C 1
ATOM 1214 O O . LEU A 1 164 ? -47.581 -20.631 92.750 1.00 70.81 164 LEU A O 1
ATOM 1218 N N . THR A 1 165 ? -45.650 -20.098 93.757 1.00 74.81 165 THR A N 1
ATOM 1219 C CA . THR A 1 165 ? -45.551 -21.367 94.501 1.00 74.81 165 THR A CA 1
ATOM 1220 C C . THR A 1 165 ? -46.578 -21.445 95.626 1.00 74.81 165 THR A C 1
ATOM 1222 O O . THR A 1 165 ? -47.208 -22.488 95.779 1.00 74.81 165 THR A O 1
ATOM 1225 N N . ALA A 1 166 ? -46.837 -20.353 96.354 1.00 73.44 166 ALA A N 1
ATOM 1226 C CA . ALA A 1 166 ? -47.903 -20.312 97.356 1.00 73.44 166 ALA A CA 1
ATOM 1227 C C . ALA A 1 166 ? -49.299 -20.551 96.743 1.00 73.44 166 ALA A C 1
ATOM 1229 O O . ALA A 1 166 ? -50.095 -21.298 97.311 1.00 73.44 166 ALA A O 1
ATOM 1230 N N . GLN A 1 167 ? -49.587 -19.985 95.564 1.00 77.75 167 GLN A N 1
ATOM 1231 C CA . GLN A 1 167 ? -50.834 -20.254 94.834 1.00 77.75 167 GLN A CA 1
ATOM 1232 C C . GLN A 1 167 ? -50.918 -21.699 94.328 1.00 77.75 167 GLN A C 1
ATOM 1234 O O . GLN A 1 167 ? -51.962 -22.327 94.474 1.00 77.75 167 GLN A O 1
ATOM 1239 N N . ALA A 1 168 ? -49.828 -22.256 93.792 1.00 79.69 168 ALA A N 1
ATOM 1240 C CA . ALA A 1 168 ? -49.804 -23.644 93.330 1.00 79.69 168 ALA A CA 1
ATOM 1241 C C . ALA A 1 168 ? -49.985 -24.655 94.478 1.00 79.69 168 ALA A C 1
ATOM 1243 O O . ALA A 1 168 ? -50.644 -25.675 94.296 1.00 79.69 168 ALA A O 1
ATOM 1244 N N . ILE A 1 169 ? -49.434 -24.371 95.663 1.00 79.19 169 ILE A N 1
ATOM 1245 C CA . ILE A 1 169 ? -49.635 -25.197 96.863 1.00 79.19 169 ILE A CA 1
ATOM 1246 C C . ILE A 1 169 ? -51.086 -25.089 97.354 1.00 79.19 169 ILE A C 1
ATOM 1248 O O . ILE A 1 169 ? -51.696 -26.113 97.657 1.00 79.19 169 ILE A O 1
ATOM 1252 N N . GLY A 1 170 ? -51.666 -23.884 97.368 1.00 83.31 170 GLY A N 1
ATOM 1253 C CA . GLY A 1 170 ? -53.070 -23.678 97.742 1.00 83.31 170 GLY A CA 1
ATOM 1254 C C . GLY A 1 170 ? -54.060 -24.400 96.818 1.00 83.31 170 GLY A C 1
ATOM 1255 O O . GLY A 1 170 ? -54.992 -25.042 97.294 1.00 83.31 170 GLY A O 1
ATOM 1256 N N . ASP A 1 171 ? -53.837 -24.379 95.504 1.00 81.69 171 ASP A N 1
ATOM 1257 C CA . ASP A 1 171 ? -54.705 -25.069 94.535 1.00 81.69 171 ASP A CA 1
ATOM 1258 C C . ASP A 1 171 ? -54.670 -26.603 94.679 1.00 81.69 171 ASP A C 1
ATOM 1260 O O . ASP A 1 171 ? -55.672 -27.274 94.422 1.00 81.69 171 ASP A O 1
ATOM 1264 N N . VAL A 1 172 ? -53.534 -27.175 95.096 1.00 79.94 172 VAL A N 1
ATOM 1265 C CA . VAL A 1 172 ? -53.409 -28.621 95.356 1.00 79.94 172 VAL A CA 1
ATOM 1266 C C . VAL A 1 172 ? -54.126 -29.012 96.649 1.00 79.94 172 VAL A C 1
ATOM 1268 O O . VAL A 1 172 ? -54.827 -30.023 96.660 1.00 79.94 172 VAL A O 1
ATOM 1271 N N . ASP A 1 173 ? -54.011 -28.200 97.702 1.00 77.50 173 ASP A N 1
ATOM 1272 C CA . ASP A 1 173 ? -54.726 -28.386 98.973 1.00 77.50 173 ASP A CA 1
ATOM 1273 C C . ASP A 1 173 ? -56.252 -28.347 98.769 1.00 77.50 173 ASP A C 1
ATOM 1275 O O . ASP A 1 173 ? -56.976 -29.236 99.214 1.00 77.50 173 ASP A O 1
ATOM 1279 N N . THR A 1 174 ? -56.731 -27.409 97.945 1.00 82.62 174 THR A N 1
ATOM 1280 C CA . THR A 1 174 ? -58.160 -27.270 97.607 1.00 82.62 174 THR A CA 1
ATOM 1281 C C . THR A 1 174 ? -58.708 -28.432 96.760 1.00 82.62 174 THR A C 1
ATOM 1283 O O . THR A 1 174 ? -59.920 -28.597 96.659 1.00 82.62 174 THR A O 1
ATOM 1286 N N . ARG A 1 175 ? -57.846 -29.239 96.120 1.00 69.94 175 ARG A N 1
ATOM 1287 C CA . ARG A 1 175 ? -58.247 -30.445 95.364 1.00 69.94 175 ARG A CA 1
ATOM 1288 C C . ARG A 1 175 ? -58.143 -31.746 96.166 1.00 69.94 175 ARG A C 1
ATOM 1290 O O . ARG A 1 175 ? -58.561 -32.784 95.653 1.00 69.94 175 ARG A O 1
ATOM 1297 N N . LEU A 1 176 ? -57.553 -31.713 97.362 1.00 64.81 176 LEU A N 1
ATOM 1298 C CA . LEU A 1 176 ? -57.370 -32.877 98.241 1.00 64.81 176 LEU A CA 1
ATOM 1299 C C . LEU A 1 176 ? -58.325 -32.896 99.448 1.00 64.81 176 LEU A C 1
ATOM 1301 O O . LEU A 1 176 ? -58.358 -33.896 100.167 1.00 64.81 176 LEU A O 1
ATOM 1305 N N . HIS A 1 177 ? -59.119 -31.841 99.625 1.00 54.50 177 HIS A N 1
ATOM 1306 C CA . HIS A 1 177 ? -60.268 -31.759 100.530 1.00 54.50 177 HIS A CA 1
ATOM 1307 C C . HIS A 1 177 ? -61.582 -31.809 99.743 1.00 54.50 177 HIS A C 1
ATOM 1309 O O . HIS A 1 177 ? -62.555 -32.385 100.281 1.00 54.50 177 HIS A O 1
#